Protein AF-A0A7J0F022-F1 (afdb_monomer_lite)

Organism: NCBI:txid165716

InterPro domains:
  IPR003154 S1/P1 nuclease [PF02265] (20-171)
  IPR003154 S1/P1 nuclease [PTHR33146] (6-171)
  IPR003154 S1/P1 nuclease [cd11010] (20-171)
  IPR008947 Phospholipase C/P1 nuclease domain superfamily [G3DSA:1.10.575.10] (20-172)
  IPR008947 Phospholipase C/P1 nuclease domain superfamily [SSF48537] (14-171)

pLDDT: mean 78.86, std 19.69, range [33.72, 98.0]

Foldseek 3Di:
DVVVVVVVVVVVPPPPQPDDDLVLLLVLQVVVLVVDDPVRLVVQQVLADVVCVSRLSNLLCVLVVCCVPPVNVLLVQQLFFDDDQADPDFDADPPPVDPPPDDDDPPDDPVPPPHTRQADPVRHHLSHNVSLLVVLVCVLVCCVVCVPPPDDDSNSVSSSSNSNSVSSVPRPPRYDSHDDPPDD

Structure (mmCIF, N/CA/C/O backbone):
data_AF-A0A7J0F022-F1
#
_entry.id   AF-A0A7J0F022-F1
#
loop_
_atom_site.group_PDB
_atom_site.id
_atom_site.type_symbol
_atom_site.label_atom_id
_atom_site.label_alt_id
_atom_site.label_comp_id
_atom_site.label_asym_id
_atom_site.label_entity_id
_atom_site.label_seq_id
_atom_site.pdbx_PDB_ins_code
_atom_site.Cartn_x
_atom_site.Cartn_y
_atom_site.Cartn_z
_atom_site.occupancy
_atom_site.B_iso_or_equiv
_atom_site.auth_seq_id
_atom_site.auth_comp_id
_atom_site.auth_asym_id
_atom_site.auth_atom_id
_atom_site.pdbx_PDB_model_num
ATOM 1 N N . MET A 1 1 ? 13.066 -42.073 -17.801 1.00 61.81 1 MET A N 1
ATOM 2 C CA . MET A 1 1 ? 13.530 -41.664 -16.456 1.00 61.81 1 MET A CA 1
ATOM 3 C C . MET A 1 1 ? 14.662 -40.643 -16.525 1.00 61.81 1 MET A C 1
ATOM 5 O O . MET A 1 1 ? 14.410 -39.503 -16.170 1.00 61.81 1 MET A O 1
ATOM 9 N N . ALA A 1 2 ? 15.842 -40.973 -17.073 1.00 70.12 2 ALA A N 1
ATOM 10 C CA . ALA A 1 2 ? 16.983 -40.041 -17.138 1.00 70.12 2 ALA A CA 1
ATOM 11 C C . ALA A 1 2 ? 16.667 -38.693 -17.823 1.00 70.12 2 ALA A C 1
ATOM 13 O O . ALA A 1 2 ? 16.953 -37.647 -17.265 1.00 70.12 2 ALA A O 1
ATOM 14 N N . ARG A 1 3 ? 15.973 -38.704 -18.971 1.00 70.88 3 ARG A N 1
ATOM 15 C CA . ARG A 1 3 ? 15.591 -37.472 -19.696 1.00 70.88 3 ARG A CA 1
ATOM 16 C C . ARG A 1 3 ? 14.634 -36.550 -18.927 1.00 70.88 3 ARG A C 1
ATOM 18 O O . ARG A 1 3 ? 14.689 -35.342 -19.105 1.00 70.88 3 ARG A O 1
ATOM 25 N N . ILE A 1 4 ? 13.779 -37.120 -18.077 1.00 76.69 4 ILE A N 1
ATOM 26 C CA . ILE A 1 4 ? 12.838 -36.359 -17.239 1.00 76.69 4 ILE A CA 1
ATOM 27 C C . ILE A 1 4 ? 13.587 -35.766 -16.041 1.00 76.69 4 ILE A C 1
ATOM 29 O O . ILE A 1 4 ? 13.400 -34.598 -15.724 1.00 76.69 4 ILE A O 1
ATOM 33 N N . ALA A 1 5 ? 14.495 -36.537 -15.433 1.00 78.75 5 ALA A N 1
ATOM 34 C CA . ALA A 1 5 ? 15.349 -36.056 -14.350 1.00 78.75 5 ALA A CA 1
ATOM 35 C C . ALA A 1 5 ? 16.253 -34.894 -14.801 1.00 78.75 5 ALA A C 1
ATOM 37 O O . ALA A 1 5 ? 16.374 -33.904 -14.088 1.00 78.75 5 ALA A O 1
ATOM 38 N N . THR A 1 6 ? 16.820 -34.967 -16.012 1.00 80.44 6 THR A N 1
ATOM 39 C CA . THR A 1 6 ? 17.597 -33.864 -16.597 1.00 80.44 6 THR A CA 1
ATOM 40 C C . THR A 1 6 ? 16.734 -32.625 -16.852 1.00 80.44 6 THR A C 1
ATOM 42 O O . THR A 1 6 ? 17.182 -31.519 -16.581 1.00 80.44 6 THR A O 1
ATOM 45 N N . ALA A 1 7 ? 15.490 -32.786 -17.316 1.00 80.06 7 ALA A N 1
ATOM 46 C CA . ALA A 1 7 ? 14.583 -31.658 -17.537 1.00 80.06 7 ALA A CA 1
ATOM 47 C C . ALA A 1 7 ? 14.176 -30.955 -16.226 1.00 80.06 7 ALA A C 1
ATOM 49 O O . ALA A 1 7 ? 14.159 -29.730 -16.178 1.00 80.06 7 ALA A O 1
ATOM 50 N N . ILE A 1 8 ? 13.909 -31.712 -15.154 1.00 80.94 8 ILE A N 1
ATOM 51 C CA . ILE A 1 8 ? 13.598 -31.153 -13.825 1.00 80.94 8 ILE A CA 1
ATOM 52 C C . ILE A 1 8 ? 14.818 -30.425 -13.241 1.00 80.94 8 ILE A C 1
ATOM 54 O O . ILE A 1 8 ? 14.674 -29.329 -12.705 1.00 80.94 8 ILE A O 1
ATOM 58 N N . LEU A 1 9 ? 16.019 -30.995 -13.391 1.00 81.06 9 LEU A N 1
ATOM 59 C CA . LEU A 1 9 ? 17.266 -30.375 -12.935 1.00 81.06 9 LEU A CA 1
ATOM 60 C C . LEU A 1 9 ? 17.560 -29.055 -13.669 1.00 81.06 9 LEU A C 1
ATOM 62 O O . LEU A 1 9 ? 18.003 -28.097 -13.048 1.00 81.06 9 LEU A O 1
ATOM 66 N N . LEU A 1 10 ? 17.275 -28.987 -14.973 1.00 77.62 10 LEU A N 1
ATOM 67 C CA . LEU A 1 10 ? 17.436 -27.764 -15.767 1.00 77.62 10 LEU A CA 1
ATOM 68 C C . LEU A 1 10 ? 16.405 -26.680 -15.409 1.00 77.62 10 LEU A C 1
ATOM 70 O O . LEU A 1 10 ? 16.714 -25.499 -15.517 1.00 77.62 10 LEU A O 1
ATOM 74 N N . LEU A 1 11 ? 15.206 -27.054 -14.945 1.00 71.56 11 LEU A N 1
ATOM 75 C CA . LEU A 1 11 ? 14.159 -26.099 -14.561 1.00 71.56 11 LEU A CA 1
ATOM 76 C C . LEU A 1 11 ? 14.486 -25.344 -13.257 1.00 71.56 11 LEU A C 1
ATOM 78 O O . LEU A 1 11 ? 14.022 -24.227 -13.066 1.00 71.56 11 LEU A O 1
ATOM 82 N N . GLN A 1 12 ? 15.313 -25.930 -12.385 1.00 68.50 12 GLN A N 1
ATOM 83 C CA . GLN A 1 12 ? 15.791 -25.313 -11.136 1.00 68.50 12 GLN A CA 1
ATOM 84 C C . GLN A 1 12 ? 16.898 -24.264 -11.365 1.00 68.50 12 GLN A C 1
ATOM 86 O O . GLN A 1 12 ? 17.262 -23.555 -10.435 1.00 68.50 12 GLN A O 1
ATOM 91 N N . LEU A 1 13 ? 17.450 -24.179 -12.583 1.00 68.75 13 LEU A N 1
ATOM 92 C CA . LEU A 1 13 ? 18.512 -23.233 -12.951 1.00 68.75 13 LEU A CA 1
ATOM 93 C C . LEU A 1 13 ? 17.977 -21.935 -13.564 1.00 68.75 13 LEU A C 1
ATOM 95 O O . LEU A 1 13 ? 18.775 -21.093 -13.963 1.00 68.75 13 LEU A O 1
ATOM 99 N N . ILE A 1 14 ? 16.655 -21.770 -13.670 1.00 64.44 14 ILE A N 1
ATOM 100 C CA . ILE A 1 14 ? 16.058 -20.491 -14.053 1.00 64.44 14 ILE A CA 1
ATOM 101 C C . ILE A 1 14 ? 16.009 -19.640 -12.779 1.00 64.44 14 ILE A C 1
ATOM 103 O O . ILE A 1 14 ? 15.268 -20.011 -11.865 1.00 64.44 14 ILE A O 1
ATOM 107 N N . PRO A 1 15 ? 16.750 -18.520 -12.687 1.00 59.06 15 PRO A N 1
ATOM 108 C CA . PRO A 1 15 ? 16.513 -17.534 -11.646 1.00 59.06 15 PRO A CA 1
ATOM 109 C C . PRO A 1 15 ? 15.102 -16.992 -11.877 1.00 59.06 15 PRO A C 1
ATOM 111 O O . PRO A 1 15 ? 14.855 -16.198 -12.783 1.00 59.06 15 PRO A O 1
ATOM 114 N N . GLY A 1 16 ? 14.131 -17.519 -11.140 1.00 51.94 16 GLY A N 1
ATOM 115 C CA . GLY A 1 16 ? 12.804 -16.939 -11.103 1.00 51.94 16 GLY A CA 1
ATOM 116 C C . GLY A 1 16 ? 12.892 -15.702 -10.232 1.00 51.94 16 GLY A C 1
ATOM 117 O O . GLY A 1 16 ? 13.124 -15.841 -9.037 1.00 51.94 16 GLY A O 1
ATOM 118 N N . ALA A 1 17 ? 12.711 -14.517 -10.813 1.00 57.25 17 ALA A N 1
ATOM 119 C CA . ALA A 1 17 ? 12.405 -13.333 -10.022 1.00 57.25 17 ALA A CA 1
ATOM 120 C C . ALA A 1 17 ? 11.102 -13.629 -9.266 1.00 57.25 17 ALA A C 1
ATOM 122 O O . ALA A 1 17 ? 10.030 -13.723 -9.874 1.00 57.25 17 ALA A O 1
ATOM 123 N N . LEU A 1 18 ? 11.196 -13.865 -7.957 1.00 58.09 18 LEU A N 1
ATOM 124 C CA . LEU A 1 18 ? 10.042 -14.123 -7.106 1.00 58.09 18 LEU A CA 1
ATOM 125 C C . LEU A 1 18 ? 9.399 -12.777 -6.781 1.00 58.09 18 LEU A C 1
ATOM 127 O O . LEU A 1 18 ? 9.517 -12.252 -5.679 1.00 58.09 18 LEU A O 1
ATOM 131 N N . SER A 1 19 ? 8.713 -12.196 -7.764 1.00 64.50 19 SER A N 1
ATOM 132 C CA . SER A 1 19 ? 7.790 -11.108 -7.469 1.00 64.50 19 SER A CA 1
ATOM 133 C C . SER A 1 19 ? 6.675 -11.637 -6.573 1.00 64.50 19 SER A C 1
ATOM 135 O O . SER A 1 19 ? 6.118 -12.706 -6.854 1.00 64.50 19 SER A O 1
ATOM 137 N N . TRP A 1 20 ? 6.316 -10.893 -5.534 1.00 75.88 20 TRP A N 1
ATOM 138 C CA . TRP A 1 20 ? 5.168 -11.206 -4.709 1.00 75.88 20 TRP A CA 1
ATOM 139 C C . TRP A 1 20 ? 3.919 -11.223 -5.587 1.00 75.88 20 TRP A C 1
ATOM 141 O O . TRP A 1 20 ? 3.493 -10.227 -6.161 1.00 75.88 20 TRP A O 1
ATOM 151 N N . GLY A 1 21 ? 3.340 -12.410 -5.731 1.00 84.75 21 GLY A N 1
ATOM 152 C CA . GLY A 1 21 ? 1.959 -12.546 -6.163 1.00 84.75 21 GLY A CA 1
ATOM 153 C C . GLY A 1 21 ? 1.014 -12.371 -4.975 1.00 84.75 21 GLY A C 1
ATOM 154 O O . GLY A 1 21 ? 1.416 -12.009 -3.868 1.00 84.75 21 GLY A O 1
ATOM 155 N N . LYS A 1 22 ? -0.248 -12.749 -5.175 1.00 91.62 22 LYS A N 1
ATOM 156 C CA . LYS A 1 22 ? -1.266 -12.767 -4.114 1.00 91.62 22 LYS A CA 1
ATOM 157 C C . LYS A 1 22 ? -0.798 -13.483 -2.837 1.00 91.62 22 LYS A C 1
ATOM 159 O O . LYS A 1 22 ? -0.987 -12.958 -1.746 1.00 91.62 22 LYS A O 1
ATOM 164 N N . GLU A 1 23 ? -0.128 -14.625 -2.984 1.00 92.31 23 GLU A N 1
ATOM 165 C CA . GLU A 1 23 ? 0.397 -15.413 -1.856 1.00 92.31 23 GLU A CA 1
ATOM 166 C C . GLU A 1 23 ? 1.509 -14.691 -1.082 1.00 92.31 23 GLU A C 1
ATOM 168 O O . GLU A 1 23 ? 1.610 -14.826 0.134 1.00 92.31 23 GLU A O 1
ATOM 173 N N . GLY A 1 24 ? 2.326 -13.894 -1.775 1.00 92.12 24 GLY A N 1
ATOM 174 C CA . GLY A 1 24 ? 3.389 -13.097 -1.166 1.00 92.12 24 GLY A CA 1
ATOM 175 C C . GLY A 1 24 ? 2.842 -12.014 -0.250 1.00 92.12 24 GLY A C 1
ATOM 176 O O . GLY A 1 24 ? 3.183 -11.951 0.931 1.00 92.12 24 GLY A O 1
ATOM 177 N N . HIS A 1 25 ? 1.914 -11.218 -0.783 1.00 95.06 25 HIS A N 1
ATOM 178 C CA . HIS A 1 25 ? 1.216 -10.198 -0.002 1.00 95.06 25 HIS A CA 1
ATOM 179 C C . HIS A 1 25 ? 0.408 -10.801 1.144 1.00 95.06 25 HIS A C 1
ATOM 181 O O . HIS A 1 25 ? 0.415 -10.249 2.244 1.00 95.06 25 HIS A O 1
ATOM 187 N N . TYR A 1 26 ? -0.241 -11.948 0.918 1.00 96.19 26 TYR A N 1
ATOM 188 C CA . TYR A 1 26 ? -0.920 -12.682 1.981 1.00 96.19 26 TYR A CA 1
ATOM 189 C C . TYR A 1 26 ? 0.062 -13.043 3.101 1.00 96.19 26 TYR A C 1
ATOM 191 O O . TYR A 1 26 ? -0.174 -12.699 4.256 1.00 96.19 26 TYR A O 1
ATOM 199 N N . ALA A 1 27 ? 1.191 -13.680 2.773 1.00 95.44 27 ALA A N 1
ATOM 200 C CA . ALA A 1 27 ? 2.175 -14.117 3.758 1.00 95.44 27 ALA A CA 1
ATOM 201 C C . ALA A 1 27 ? 2.759 -12.950 4.570 1.00 95.44 27 ALA A C 1
ATOM 203 O O . ALA A 1 27 ? 2.791 -13.025 5.799 1.00 95.44 27 ALA A O 1
ATOM 204 N N . ILE A 1 28 ? 3.169 -11.858 3.912 1.00 94.31 28 ILE A N 1
ATOM 205 C CA . ILE A 1 28 ? 3.726 -10.675 4.590 1.00 94.31 28 ILE A CA 1
ATOM 206 C C . ILE A 1 28 ? 2.702 -10.066 5.546 1.00 94.31 28 ILE A C 1
ATOM 208 O O . ILE A 1 28 ? 3.017 -9.810 6.710 1.00 94.31 28 ILE A O 1
ATOM 212 N N . CYS A 1 29 ? 1.464 -9.876 5.092 1.00 96.31 29 CYS A N 1
ATOM 213 C CA . CYS A 1 29 ? 0.420 -9.335 5.949 1.00 96.31 29 CYS A CA 1
ATOM 214 C C . CYS A 1 29 ? 0.055 -10.276 7.093 1.00 96.31 29 CYS A C 1
ATOM 216 O O . CYS A 1 29 ? -0.152 -9.808 8.208 1.00 96.31 29 CYS A O 1
ATOM 218 N N . LYS A 1 30 ? 0.044 -11.593 6.860 1.00 97.19 30 LYS A N 1
ATOM 219 C CA . LYS A 1 30 ? -0.228 -12.579 7.911 1.00 97.19 30 LYS A CA 1
ATOM 220 C C . LYS A 1 30 ? 0.833 -12.558 9.002 1.00 97.19 30 LYS A C 1
ATOM 222 O O . LYS A 1 30 ? 0.508 -12.672 10.181 1.00 97.19 30 LYS A O 1
ATOM 227 N N . ILE A 1 31 ? 2.097 -12.380 8.617 1.00 96.75 31 ILE A N 1
ATOM 228 C CA . ILE A 1 31 ? 3.185 -12.166 9.571 1.00 96.75 31 ILE A CA 1
ATOM 229 C C . ILE A 1 31 ? 2.933 -10.863 10.334 1.00 96.75 31 ILE A C 1
ATOM 231 O O . ILE A 1 31 ? 2.930 -10.888 11.561 1.00 96.75 31 ILE A O 1
ATOM 235 N N . ALA A 1 32 ? 2.663 -9.753 9.637 1.00 96.62 32 ALA A N 1
ATOM 236 C CA . ALA A 1 32 ? 2.442 -8.447 10.258 1.00 96.62 32 ALA A CA 1
ATOM 237 C C . ALA A 1 32 ? 1.305 -8.458 11.294 1.00 96.62 32 ALA A C 1
ATOM 239 O O . ALA A 1 32 ? 1.483 -7.922 12.386 1.00 96.62 32 ALA A O 1
ATOM 240 N N . GLU A 1 33 ? 0.179 -9.118 11.002 1.00 95.44 33 GLU A N 1
ATOM 241 C CA . GLU A 1 33 ? -0.940 -9.281 11.940 1.00 95.44 33 GLU A CA 1
ATOM 242 C C . GLU A 1 33 ? -0.519 -9.890 13.280 1.00 95.44 33 GLU A C 1
ATOM 244 O O . GLU A 1 33 ? -0.997 -9.457 14.327 1.00 95.44 33 GLU A O 1
ATOM 249 N N . GLY A 1 34 ? 0.396 -10.865 13.257 1.00 96.56 34 GLY A N 1
ATOM 250 C CA . GLY A 1 34 ? 0.911 -11.521 14.459 1.00 96.56 34 GLY A CA 1
ATOM 251 C C . GLY A 1 34 ? 1.771 -10.618 15.350 1.00 96.56 34 GLY A C 1
ATOM 252 O O . GLY A 1 34 ? 2.016 -10.967 16.503 1.00 96.56 34 GLY A O 1
ATOM 253 N N . TYR A 1 35 ? 2.211 -9.466 14.837 1.00 97.69 35 TYR A N 1
ATOM 254 C CA . TYR A 1 35 ? 3.027 -8.484 15.557 1.00 97.69 35 TYR A CA 1
ATOM 255 C C . TYR A 1 35 ? 2.275 -7.189 15.897 1.00 97.69 35 TYR A C 1
ATOM 257 O O . TYR A 1 35 ? 2.863 -6.286 16.495 1.00 97.69 35 TYR A O 1
ATOM 265 N N . LEU A 1 36 ? 0.991 -7.071 15.542 1.00 97.12 36 LEU A N 1
ATOM 266 C CA . LEU A 1 36 ? 0.184 -5.911 15.920 1.00 97.12 36 LEU A CA 1
ATOM 267 C C . LEU A 1 36 ? -0.072 -5.897 17.434 1.00 97.12 36 LEU A C 1
ATOM 269 O O . LEU A 1 36 ? -0.342 -6.931 18.044 1.00 97.12 36 LEU A O 1
ATOM 273 N N . SER A 1 37 ? -0.037 -4.706 18.040 1.00 98.00 37 SER A N 1
ATOM 274 C CA . SER A 1 37 ? -0.558 -4.514 19.397 1.00 98.00 37 SER A CA 1
ATOM 275 C C . SER A 1 37 ? -2.073 -4.737 19.433 1.00 98.00 37 SER A C 1
ATOM 277 O O . SER A 1 37 ? -2.738 -4.704 18.396 1.00 98.00 37 SER A O 1
ATOM 279 N N . GLU A 1 38 ? -2.640 -4.921 20.627 1.00 97.31 38 GLU A N 1
ATOM 280 C CA . GLU A 1 38 ? -4.092 -5.083 20.793 1.00 97.31 38 GLU A CA 1
ATOM 281 C C . GLU A 1 38 ? -4.868 -3.892 20.205 1.00 97.31 38 GLU A C 1
ATOM 283 O O . GLU A 1 38 ? -5.779 -4.095 19.401 1.00 97.31 38 GLU A O 1
ATOM 288 N N . ASP A 1 39 ? -4.437 -2.663 20.508 1.00 95.81 39 ASP A N 1
ATOM 289 C CA . ASP A 1 39 ? -5.036 -1.434 19.970 1.00 95.81 39 ASP A CA 1
ATOM 290 C C . ASP A 1 39 ? -4.937 -1.364 18.437 1.00 95.81 39 ASP A C 1
ATOM 292 O O . ASP A 1 39 ? -5.908 -1.024 17.759 1.00 95.81 39 ASP A O 1
ATOM 296 N N . ALA A 1 40 ? -3.780 -1.725 17.867 1.00 95.81 40 ALA A N 1
ATOM 297 C CA . ALA A 1 40 ? -3.588 -1.723 16.419 1.00 95.81 40 ALA A CA 1
ATOM 298 C C . ALA A 1 40 ? -4.434 -2.806 15.733 1.00 95.81 40 ALA A C 1
ATOM 300 O O . ALA A 1 40 ? -5.028 -2.549 14.690 1.00 95.81 40 ALA A O 1
ATOM 301 N N . SER A 1 41 ? -4.536 -3.999 16.326 1.00 97.12 41 SER A N 1
ATOM 302 C CA . SER A 1 41 ? -5.386 -5.081 15.820 1.00 97.12 41 SER A CA 1
ATOM 303 C C . SER A 1 41 ? -6.864 -4.689 15.841 1.00 97.12 41 SER A C 1
ATOM 305 O O . SER A 1 41 ? -7.579 -4.956 14.875 1.00 97.12 41 SER A O 1
ATOM 307 N N . ALA A 1 42 ? -7.322 -4.024 16.906 1.00 96.69 42 ALA A N 1
ATOM 308 C CA . ALA A 1 42 ? -8.689 -3.522 17.005 1.00 96.69 42 ALA A CA 1
ATOM 309 C C . ALA A 1 42 ? -8.986 -2.477 15.918 1.00 96.69 42 ALA A C 1
ATOM 311 O O . ALA A 1 42 ? -9.968 -2.624 15.192 1.00 96.69 42 ALA A O 1
ATOM 312 N N . ALA A 1 43 ? -8.101 -1.491 15.742 1.00 95.38 43 ALA A N 1
ATOM 313 C CA . ALA A 1 43 ? -8.247 -0.466 14.709 1.00 95.38 43 ALA A CA 1
ATOM 314 C C . ALA A 1 43 ? -8.213 -1.053 13.286 1.00 95.38 43 ALA A C 1
ATOM 316 O O . ALA A 1 43 ? -9.002 -0.656 12.431 1.00 95.38 43 ALA A O 1
ATOM 317 N N . VAL A 1 44 ? -7.335 -2.029 13.024 1.00 97.19 44 VAL A N 1
ATOM 318 C CA . VAL A 1 44 ? -7.302 -2.747 11.740 1.00 97.19 44 VAL A CA 1
ATOM 319 C C . VAL A 1 44 ? -8.640 -3.434 11.488 1.00 97.19 44 VAL A C 1
ATOM 321 O O . VAL A 1 44 ? -9.240 -3.209 10.443 1.00 97.19 44 VAL A O 1
ATOM 324 N N . LYS A 1 45 ? -9.149 -4.212 12.449 1.00 97.25 45 LYS A N 1
ATOM 325 C CA . LYS A 1 45 ? -10.425 -4.931 12.306 1.00 97.25 45 LYS A CA 1
ATOM 326 C C . LYS A 1 45 ? -11.619 -4.002 12.105 1.00 97.25 45 LYS A C 1
ATOM 328 O O . LYS A 1 45 ? -12.525 -4.369 11.371 1.00 97.25 45 LYS A O 1
ATOM 333 N N . GLU A 1 46 ? -11.612 -2.820 12.716 1.00 96.19 46 GLU A N 1
ATOM 334 C CA . GLU A 1 46 ? -12.648 -1.801 12.508 1.00 96.19 46 GLU A CA 1
ATOM 335 C C . GLU A 1 46 ? -12.633 -1.230 11.082 1.00 96.19 46 GLU A C 1
ATOM 337 O O . GLU A 1 46 ? -13.683 -0.927 10.520 1.00 96.19 46 GLU A O 1
ATOM 342 N N . LEU A 1 47 ? -11.448 -1.090 10.483 1.00 96.50 47 LEU A N 1
ATOM 343 C CA . LEU A 1 47 ? -11.286 -0.555 9.131 1.00 96.50 47 LEU A CA 1
ATOM 344 C C . LEU A 1 47 ? -11.459 -1.608 8.032 1.00 96.50 47 LEU A C 1
ATOM 346 O O . LEU A 1 47 ? -11.660 -1.236 6.872 1.00 96.50 47 LEU A O 1
ATOM 350 N N . LEU A 1 48 ? -11.340 -2.894 8.360 1.00 97.94 48 LEU A N 1
ATOM 351 C CA . LEU A 1 48 ? -11.477 -3.974 7.391 1.00 97.94 48 LEU A CA 1
ATOM 352 C C . LEU A 1 48 ? -12.927 -4.102 6.899 1.00 97.94 48 LEU A C 1
ATOM 354 O O . LEU A 1 48 ? -13.868 -3.948 7.674 1.00 97.94 48 LEU A O 1
ATOM 358 N N . PRO A 1 49 ? -13.131 -4.412 5.608 1.00 96.56 49 PRO A N 1
ATOM 359 C CA . PRO A 1 49 ? -14.467 -4.677 5.098 1.00 96.56 49 PRO A CA 1
ATOM 360 C C . PRO A 1 49 ? -15.007 -6.008 5.641 1.00 96.56 49 PRO A C 1
ATOM 362 O O . PRO A 1 49 ? -14.242 -6.950 5.838 1.00 96.56 49 PRO A O 1
ATOM 365 N N . ASP A 1 50 ? -16.330 -6.126 5.788 1.00 96.94 50 ASP A N 1
ATOM 366 C CA . ASP A 1 50 ? -16.987 -7.306 6.384 1.00 96.94 50 ASP A CA 1
ATOM 367 C C . ASP A 1 50 ? -16.560 -8.642 5.751 1.00 96.94 50 ASP A C 1
ATOM 369 O O . ASP A 1 50 ? -16.375 -9.639 6.446 1.00 96.94 50 ASP A O 1
ATOM 373 N N . TYR A 1 51 ? -16.359 -8.666 4.428 1.00 95.88 51 TYR A N 1
ATOM 374 C CA . TYR A 1 51 ? -15.966 -9.875 3.695 1.00 95.88 51 TYR A CA 1
ATOM 375 C C . TYR A 1 51 ? -14.530 -10.339 3.982 1.00 95.88 51 TYR A C 1
ATOM 377 O O . TYR A 1 51 ? -14.172 -11.444 3.587 1.00 95.88 51 TYR A O 1
ATOM 385 N N . ALA A 1 52 ? -13.699 -9.504 4.612 1.00 97.12 52 ALA A N 1
ATOM 386 C CA . ALA A 1 52 ? -12.366 -9.894 5.057 1.00 97.12 52 ALA A CA 1
ATOM 387 C C . ALA A 1 52 ? -12.413 -10.726 6.347 1.00 97.12 52 ALA A C 1
ATOM 389 O O . ALA A 1 52 ? -11.393 -11.276 6.743 1.00 97.12 52 ALA A O 1
ATOM 390 N N . GLU A 1 53 ? -13.564 -10.787 7.034 1.00 97.06 53 GLU A N 1
ATOM 391 C CA . GLU A 1 53 ? -13.764 -11.564 8.267 1.00 97.06 53 GLU A CA 1
ATOM 392 C C . GLU A 1 53 ? -12.707 -11.265 9.356 1.00 97.06 53 GLU A C 1
ATOM 394 O O . GLU A 1 53 ? -12.347 -12.115 10.169 1.00 97.06 53 GLU A O 1
ATOM 399 N N . GLY A 1 54 ? -12.199 -10.026 9.375 1.00 96.50 54 GLY A N 1
ATOM 400 C CA . GLY A 1 54 ? -11.154 -9.576 10.297 1.00 96.50 54 GLY A CA 1
ATOM 401 C C . GLY A 1 54 ? -9.732 -10.052 9.966 1.00 96.50 54 GLY A C 1
ATOM 402 O O . GLY A 1 54 ? -8.849 -9.850 10.798 1.00 96.50 54 GLY A O 1
ATOM 403 N N . ASP A 1 55 ? -9.510 -10.663 8.796 1.00 97.62 55 ASP A N 1
ATOM 404 C CA . ASP A 1 55 ? -8.208 -11.109 8.279 1.00 97.62 55 ASP A CA 1
ATOM 405 C C . ASP A 1 55 ? -7.650 -10.092 7.268 1.00 97.62 55 ASP A C 1
ATOM 407 O O . ASP A 1 55 ? -8.051 -10.065 6.101 1.00 97.62 55 ASP A O 1
ATOM 411 N N . LEU A 1 56 ? -6.697 -9.258 7.691 1.00 97.81 56 LEU A N 1
ATOM 412 C CA . LEU A 1 56 ? -5.998 -8.289 6.841 1.00 97.81 56 LEU A CA 1
ATOM 413 C C . LEU A 1 56 ? -5.289 -8.987 5.677 1.00 97.81 56 LEU A C 1
ATOM 415 O O . LEU A 1 56 ? -5.304 -8.481 4.554 1.00 97.81 56 LEU A O 1
ATOM 419 N N . ALA A 1 57 ? -4.704 -10.164 5.917 1.00 97.38 57 ALA A N 1
ATOM 420 C CA . ALA A 1 57 ? -3.975 -10.894 4.886 1.00 97.38 57 ALA A CA 1
ATOM 421 C C . ALA A 1 57 ? -4.868 -11.253 3.690 1.00 97.38 57 ALA A C 1
ATOM 423 O O . ALA A 1 57 ? -4.413 -11.188 2.545 1.00 97.38 57 ALA A O 1
ATOM 424 N N . SER A 1 58 ? -6.153 -11.541 3.932 1.00 97.38 58 SER A N 1
ATOM 425 C CA . SER A 1 58 ? -7.132 -11.890 2.892 1.00 97.38 58 SER A CA 1
ATOM 426 C C . SER A 1 58 ? -7.352 -10.783 1.848 1.00 97.38 58 SER A C 1
ATOM 428 O O . SER A 1 58 ? -7.719 -11.072 0.706 1.00 97.38 58 SER A O 1
ATOM 430 N N . VAL A 1 59 ? -7.087 -9.526 2.217 1.00 97.50 59 VAL A N 1
ATOM 431 C CA . VAL A 1 59 ? -7.300 -8.334 1.382 1.00 97.50 59 VAL A CA 1
ATOM 432 C C . VAL A 1 59 ? -6.008 -7.619 0.997 1.00 97.50 59 VAL A C 1
ATOM 434 O O . VAL A 1 59 ? -6.050 -6.623 0.278 1.00 97.50 59 VAL A O 1
ATOM 437 N N . CYS A 1 60 ? -4.845 -8.142 1.382 1.00 96.38 60 CYS A N 1
ATOM 438 C CA . CYS A 1 60 ? -3.570 -7.502 1.067 1.00 96.38 60 CYS A CA 1
ATOM 439 C C . CYS A 1 60 ? -3.193 -7.513 -0.416 1.00 96.38 60 CYS A C 1
ATOM 441 O O . CYS A 1 60 ? -2.304 -6.765 -0.801 1.00 96.38 60 CYS A O 1
ATOM 443 N N . SER A 1 61 ? -3.868 -8.283 -1.274 1.00 96.31 61 SER A N 1
ATOM 444 C CA . SER A 1 61 ? -3.709 -8.194 -2.736 1.00 96.31 61 SER A CA 1
ATOM 445 C C . SER A 1 61 ? -4.614 -7.152 -3.403 1.00 96.31 61 SER A C 1
ATOM 447 O O . SER A 1 61 ? -4.530 -6.958 -4.614 1.00 96.31 61 SER A O 1
ATOM 449 N N . TRP A 1 62 ? -5.489 -6.478 -2.650 1.00 97.25 62 TRP A N 1
ATOM 450 C CA . TRP A 1 62 ? -6.536 -5.618 -3.208 1.00 97.25 62 TRP A CA 1
ATOM 451 C C . TRP A 1 62 ? -5.997 -4.467 -4.073 1.00 97.25 62 TRP A C 1
ATOM 453 O O . TRP A 1 62 ? -6.553 -4.194 -5.138 1.00 97.25 62 TRP A O 1
ATOM 463 N N . ALA A 1 63 ? -4.895 -3.820 -3.675 1.00 97.12 63 ALA A N 1
ATOM 464 C CA . ALA A 1 63 ? -4.300 -2.716 -4.442 1.00 97.12 63 ALA A CA 1
ATOM 465 C C . ALA A 1 63 ? -3.868 -3.159 -5.857 1.00 97.12 63 ALA A C 1
ATOM 467 O O . ALA A 1 63 ? -4.039 -2.440 -6.846 1.00 97.12 63 ALA A O 1
ATOM 468 N N . ASP A 1 64 ? -3.393 -4.396 -5.960 1.00 95.56 64 ASP A N 1
ATOM 469 C CA . ASP A 1 64 ? -2.943 -5.031 -7.193 1.00 95.56 64 ASP A CA 1
ATOM 470 C C . ASP A 1 64 ? -4.112 -5.390 -8.135 1.00 95.56 64 ASP A C 1
ATOM 472 O O . ASP A 1 64 ? -3.999 -5.372 -9.368 1.00 95.56 64 ASP A O 1
ATOM 476 N N . GLU A 1 65 ? -5.273 -5.684 -7.547 1.00 94.56 65 GLU A N 1
ATOM 477 C CA . GLU A 1 65 ? -6.525 -5.930 -8.259 1.00 94.56 65 GLU A CA 1
ATOM 478 C C . GLU A 1 65 ? -7.109 -4.615 -8.787 1.00 94.56 65 GLU A C 1
ATOM 480 O O . GLU A 1 65 ? -7.429 -4.498 -9.978 1.00 94.56 65 GLU A O 1
ATOM 485 N N . ILE A 1 66 ? -7.203 -3.589 -7.934 1.00 95.44 66 ILE A N 1
ATOM 486 C CA . ILE A 1 66 ? -7.858 -2.338 -8.313 1.00 95.44 66 ILE A CA 1
ATOM 487 C C . ILE A 1 66 ? -7.048 -1.516 -9.303 1.00 95.44 66 ILE A C 1
ATOM 489 O O . ILE A 1 66 ? -7.669 -0.935 -10.190 1.00 95.44 66 ILE A O 1
ATOM 493 N N . ARG A 1 67 ? -5.706 -1.522 -9.271 1.00 93.94 67 ARG A N 1
ATOM 494 C CA . ARG A 1 67 ? -4.882 -0.748 -10.227 1.00 93.94 67 ARG A CA 1
ATOM 495 C C . ARG A 1 67 ? -5.146 -1.098 -11.698 1.00 93.94 67 ARG A C 1
ATOM 497 O O . ARG A 1 67 ? -4.874 -0.298 -12.593 1.00 93.94 67 ARG A O 1
ATOM 504 N N . ARG A 1 68 ? -5.705 -2.286 -11.969 1.00 91.81 68 ARG A N 1
ATOM 505 C CA . ARG A 1 68 ? -6.110 -2.739 -13.316 1.00 91.81 68 ARG A CA 1
ATOM 506 C C . ARG A 1 68 ? -7.389 -2.054 -13.806 1.00 91.81 68 ARG A C 1
ATOM 508 O O . ARG A 1 68 ? -7.624 -1.964 -15.014 1.00 91.81 68 ARG A O 1
ATOM 515 N N . SER A 1 69 ? -8.205 -1.545 -12.887 1.00 95.00 69 SER A N 1
ATOM 516 C CA . SER A 1 69 ? -9.432 -0.811 -13.187 1.00 95.00 69 SER A CA 1
ATOM 517 C C . SER A 1 69 ? -9.119 0.583 -13.721 1.00 95.00 69 SER A C 1
ATOM 519 O O . SER A 1 69 ? -8.265 1.289 -13.193 1.00 95.00 69 SER A O 1
ATOM 521 N N . TYR A 1 70 ? -9.867 1.032 -14.733 1.00 94.69 70 TYR A N 1
ATOM 522 C CA . TYR A 1 70 ? -9.648 2.332 -15.384 1.00 94.69 70 TYR A CA 1
ATOM 523 C C . TYR A 1 70 ? -9.568 3.508 -14.392 1.00 94.69 70 TYR A C 1
ATOM 525 O O . TYR A 1 70 ? -8.659 4.329 -14.484 1.00 94.69 70 TYR A O 1
ATOM 533 N N . ARG A 1 71 ? -10.470 3.542 -13.400 1.00 94.94 71 ARG A N 1
ATOM 534 C CA . ARG A 1 71 ? -10.530 4.581 -12.354 1.00 94.94 71 ARG A CA 1
ATOM 535 C C . ARG A 1 71 ? -9.271 4.645 -11.475 1.00 94.94 71 ARG A C 1
ATOM 537 O O . ARG A 1 71 ? -8.994 5.692 -10.902 1.00 94.94 71 ARG A O 1
ATOM 544 N N . TRP A 1 72 ? -8.528 3.551 -11.371 1.00 95.00 72 TRP A N 1
ATOM 545 C CA . TRP A 1 72 ? -7.430 3.370 -10.420 1.00 95.00 72 TRP A CA 1
ATOM 546 C C . TRP A 1 72 ? -6.070 3.207 -11.098 1.00 95.00 72 TRP A C 1
ATOM 548 O O . TRP A 1 72 ? -5.074 3.016 -10.420 1.00 95.00 72 TRP A O 1
ATOM 558 N N . ARG A 1 73 ? -5.980 3.354 -12.426 1.00 93.00 73 ARG A N 1
ATOM 559 C CA . ARG A 1 73 ? -4.698 3.257 -13.152 1.00 93.00 73 ARG A CA 1
ATOM 560 C C . ARG A 1 73 ? -3.620 4.210 -12.635 1.00 93.00 73 ARG A C 1
ATOM 562 O O . ARG A 1 73 ? -2.436 3.934 -12.797 1.00 93.00 73 ARG A O 1
ATOM 569 N N . TRP A 1 74 ? -4.029 5.319 -12.022 1.00 93.94 74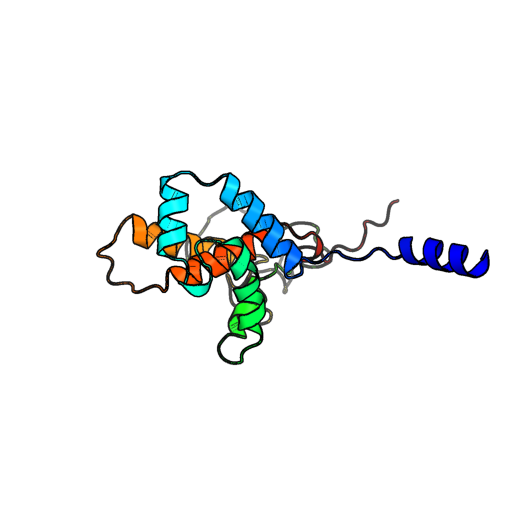 TRP A N 1
ATOM 570 C CA . TRP A 1 74 ? -3.127 6.282 -11.398 1.00 93.94 74 TRP A CA 1
ATOM 571 C C . TRP A 1 74 ? -2.339 5.696 -10.217 1.00 93.94 74 TRP A C 1
ATOM 573 O O . TRP A 1 74 ? -1.285 6.235 -9.902 1.00 93.94 74 TRP A O 1
ATOM 583 N N . SER A 1 75 ? -2.807 4.612 -9.584 1.00 95.75 75 SER A N 1
ATOM 584 C CA . SER A 1 75 ? -2.109 3.980 -8.461 1.00 95.75 75 SER A CA 1
ATOM 585 C C . SER A 1 75 ? -0.979 3.052 -8.905 1.00 95.75 75 SER A C 1
ATOM 587 O O . SER A 1 75 ? -0.194 2.630 -8.070 1.00 95.75 75 SER A O 1
ATOM 589 N N . GLY A 1 76 ? -0.865 2.739 -10.203 1.00 94.06 76 GLY A N 1
ATOM 590 C CA . GLY A 1 76 ? 0.156 1.826 -10.729 1.00 94.06 76 GLY A CA 1
ATOM 591 C C . GLY A 1 76 ? 1.588 2.170 -10.294 1.00 94.06 76 GLY A C 1
ATOM 592 O O . GLY A 1 76 ? 2.254 1.286 -9.763 1.00 94.06 76 GLY A O 1
ATOM 593 N N . PRO A 1 77 ? 2.041 3.431 -10.437 1.00 93.06 77 PRO A N 1
ATOM 594 C CA . PRO A 1 77 ? 3.369 3.856 -9.990 1.00 93.06 77 PRO A CA 1
ATOM 595 C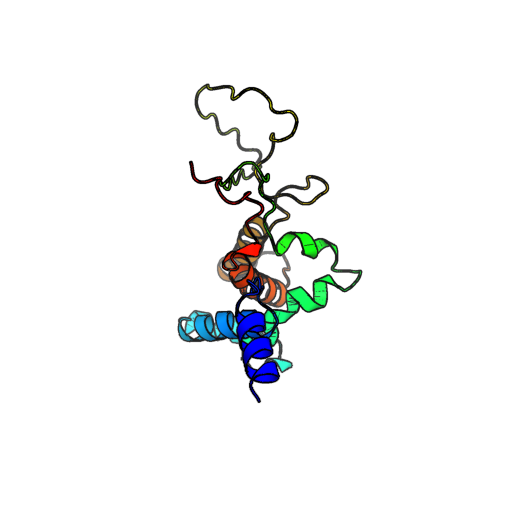 C . PRO A 1 77 ? 3.619 3.718 -8.483 1.00 93.06 77 PRO A C 1
ATOM 597 O O . PRO A 1 77 ? 4.761 3.736 -8.052 1.00 93.06 77 PRO A O 1
ATOM 600 N N . LEU A 1 78 ? 2.578 3.565 -7.657 1.00 94.81 78 LEU A N 1
ATOM 601 C CA . LEU A 1 78 ? 2.732 3.465 -6.203 1.00 94.81 78 LEU A CA 1
ATOM 602 C C . LEU A 1 78 ? 3.288 2.110 -5.736 1.00 94.81 78 LEU A C 1
ATOM 604 O O . LEU A 1 78 ? 3.578 1.967 -4.556 1.00 94.81 78 LEU A O 1
ATOM 608 N N . HIS A 1 79 ? 3.421 1.127 -6.628 1.00 93.56 79 HIS A N 1
ATOM 609 C CA . HIS A 1 79 ? 3.868 -0.234 -6.299 1.00 93.56 79 HIS A CA 1
ATOM 610 C C . HIS A 1 79 ? 5.384 -0.438 -6.430 1.00 93.56 79 HIS A C 1
ATOM 612 O O . HIS A 1 79 ? 5.893 -1.520 -6.162 1.00 93.56 79 HIS A O 1
ATOM 618 N N . TYR A 1 80 ? 6.125 0.565 -6.901 1.00 89.19 80 TYR A N 1
ATOM 619 C CA . TYR A 1 80 ? 7.555 0.424 -7.167 1.00 89.19 80 TYR A CA 1
ATOM 620 C C . TYR A 1 80 ? 8.291 1.757 -7.031 1.00 89.19 80 TYR A C 1
ATOM 622 O O . TYR A 1 80 ? 7.692 2.811 -6.774 1.00 89.19 80 TYR A O 1
ATOM 630 N N . ILE A 1 81 ? 9.614 1.687 -7.141 1.00 85.94 81 ILE A N 1
ATOM 631 C CA . ILE A 1 81 ? 10.517 2.831 -7.194 1.00 85.94 81 ILE A CA 1
ATOM 632 C C . ILE A 1 81 ? 11.450 2.605 -8.380 1.00 85.94 81 ILE A C 1
ATOM 634 O O . ILE A 1 81 ? 12.255 1.677 -8.366 1.00 85.94 81 ILE A O 1
ATOM 638 N N . ASP A 1 82 ? 11.359 3.477 -9.380 1.00 78.94 82 ASP A N 1
ATOM 639 C CA . ASP A 1 82 ? 12.261 3.441 -10.527 1.00 78.94 82 ASP A CA 1
ATOM 640 C C . ASP A 1 82 ? 13.527 4.236 -10.187 1.00 78.94 82 ASP A C 1
ATOM 642 O O . ASP A 1 82 ? 13.531 5.468 -10.189 1.00 78.94 82 ASP A O 1
ATOM 646 N N . THR A 1 83 ? 14.611 3.529 -9.875 1.00 72.25 83 THR A N 1
ATOM 647 C CA . THR A 1 83 ? 15.941 4.136 -9.745 1.00 72.25 83 THR A CA 1
ATOM 648 C C . THR A 1 83 ? 16.654 4.120 -11.103 1.00 72.25 83 THR A C 1
ATOM 650 O O . THR A 1 83 ? 16.462 3.184 -11.879 1.00 72.25 83 THR A O 1
ATOM 653 N N . PRO A 1 84 ? 17.462 5.141 -11.451 1.00 72.06 84 PRO A N 1
ATOM 654 C CA . PRO A 1 84 ? 18.210 5.121 -12.706 1.00 72.06 84 PRO A CA 1
ATOM 655 C C . PRO A 1 84 ? 19.180 3.934 -12.758 1.00 72.06 84 PRO A C 1
ATOM 657 O O . PRO A 1 84 ? 19.984 3.787 -11.842 1.00 72.06 84 PRO A O 1
ATOM 660 N N . ASP A 1 85 ? 19.186 3.170 -13.855 1.00 67.62 85 ASP A N 1
ATOM 661 C CA . ASP A 1 85 ? 19.915 1.894 -13.981 1.00 67.62 85 ASP A CA 1
ATOM 662 C C . ASP A 1 85 ? 21.396 1.963 -13.567 1.00 67.62 85 ASP A C 1
ATOM 664 O O . ASP A 1 85 ? 21.963 1.050 -12.981 1.00 67.62 85 ASP A O 1
ATOM 668 N N . PHE A 1 86 ? 22.062 3.082 -13.843 1.00 68.06 86 PHE A N 1
ATOM 669 C CA . PHE A 1 86 ? 23.480 3.285 -13.534 1.00 68.06 86 PHE A CA 1
ATOM 670 C C . PHE A 1 86 ? 23.751 3.670 -12.068 1.00 68.06 86 PHE A C 1
ATOM 672 O O . PHE A 1 86 ? 24.899 3.949 -11.708 1.00 68.06 86 PHE A O 1
ATOM 679 N N . ARG A 1 87 ? 22.719 3.740 -11.219 1.00 64.69 87 ARG A N 1
ATOM 680 C CA . ARG A 1 87 ? 22.826 4.078 -9.798 1.00 64.69 87 ARG A CA 1
ATOM 681 C C . ARG A 1 87 ? 22.253 2.964 -8.931 1.00 64.69 87 ARG A C 1
ATOM 683 O O . ARG A 1 87 ? 21.050 2.778 -8.863 1.00 64.69 87 ARG A O 1
ATOM 690 N N . CYS A 1 88 ? 23.112 2.347 -8.125 1.00 74.31 88 CYS A N 1
ATOM 691 C CA . CYS A 1 88 ? 22.685 1.475 -7.026 1.00 74.31 88 CYS A CA 1
ATOM 692 C C . CYS A 1 88 ? 22.502 2.272 -5.734 1.00 74.31 88 CYS A C 1
ATOM 694 O O . CYS A 1 88 ? 23.123 2.002 -4.708 1.00 74.31 88 CYS A O 1
ATOM 696 N N . ASN A 1 89 ? 21.702 3.335 -5.818 1.00 74.06 89 ASN A N 1
ATOM 697 C CA . ASN A 1 89 ? 21.268 4.106 -4.666 1.00 74.06 89 ASN A CA 1
ATOM 698 C C . ASN A 1 89 ? 19.855 4.644 -4.881 1.00 74.06 89 ASN A C 1
ATOM 700 O O . ASN A 1 89 ? 19.426 4.865 -6.009 1.00 74.06 89 ASN A O 1
ATOM 704 N N . TYR A 1 90 ? 19.169 4.878 -3.768 1.00 75.44 90 TYR A N 1
ATOM 705 C CA . TYR A 1 90 ? 17.883 5.551 -3.736 1.00 75.44 90 TYR A CA 1
ATOM 706 C C . TYR A 1 90 ? 18.041 6.927 -3.089 1.00 75.44 90 TYR A C 1
ATOM 708 O O . TYR A 1 90 ? 18.587 7.055 -1.989 1.00 75.44 90 TYR A O 1
ATOM 716 N N . SER A 1 91 ? 17.559 7.963 -3.766 1.00 75.88 91 SER A N 1
ATOM 717 C CA . SER A 1 91 ? 17.527 9.339 -3.290 1.00 75.88 91 SER A CA 1
ATOM 718 C C . SER A 1 91 ? 16.093 9.838 -3.233 1.00 75.88 91 SER A C 1
ATOM 720 O O . SER A 1 91 ? 15.492 10.210 -4.240 1.00 75.88 91 SER A O 1
ATOM 722 N N . TYR A 1 92 ? 15.545 9.901 -2.024 1.00 68.62 92 TYR A N 1
ATOM 723 C CA . TYR A 1 92 ? 14.257 10.535 -1.796 1.00 68.62 92 TYR A CA 1
ATOM 724 C C . TYR A 1 92 ? 14.448 12.028 -1.520 1.00 68.62 92 TYR A C 1
ATOM 726 O O . TYR A 1 92 ? 14.951 12.412 -0.463 1.00 68.62 92 TYR A O 1
ATOM 734 N N . SER A 1 93 ? 14.023 12.886 -2.448 1.00 61.69 93 SER A N 1
ATOM 735 C CA . SER A 1 93 ? 13.894 14.320 -2.185 1.00 61.69 93 SER A CA 1
ATOM 736 C C . SER A 1 93 ? 12.419 14.656 -2.027 1.00 61.69 93 SER A C 1
ATOM 738 O O . SER A 1 93 ? 11.679 14.680 -3.010 1.00 61.69 93 SER A O 1
ATOM 740 N N . ILE A 1 94 ? 11.978 14.945 -0.804 1.00 53.69 94 ILE A N 1
ATOM 741 C CA . ILE A 1 94 ? 10.641 15.503 -0.620 1.00 53.69 94 ILE A CA 1
ATOM 742 C C . ILE A 1 94 ? 10.686 16.912 -1.206 1.00 53.69 94 ILE A C 1
ATOM 744 O O . ILE A 1 94 ? 11.327 17.791 -0.628 1.00 53.69 94 ILE A O 1
ATOM 748 N N . THR A 1 95 ? 9.985 17.161 -2.311 1.00 48.81 95 THR A N 1
ATOM 749 C CA . THR A 1 95 ? 9.626 18.529 -2.698 1.00 48.81 95 THR A CA 1
ATOM 750 C C . THR A 1 95 ? 8.571 19.032 -1.714 1.00 48.81 95 THR A C 1
ATOM 752 O O . THR A 1 95 ? 7.394 19.168 -2.036 1.00 48.81 95 THR A O 1
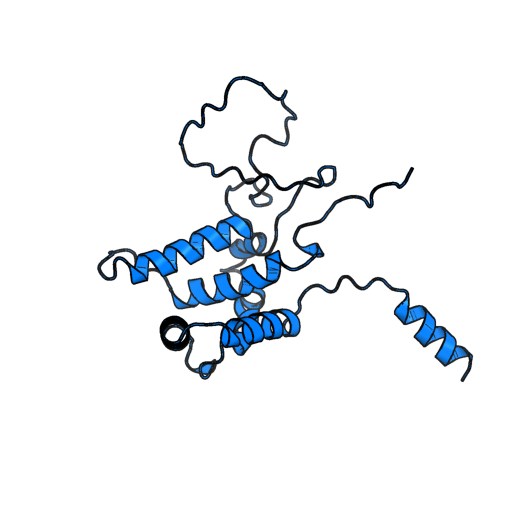ATOM 755 N N . ARG A 1 96 ? 8.970 19.266 -0.460 1.00 44.19 96 ARG A N 1
ATOM 756 C CA . ARG A 1 96 ? 8.374 20.371 0.278 1.00 44.19 96 ARG A CA 1
ATOM 757 C C . ARG A 1 96 ? 8.949 21.610 -0.390 1.00 44.19 96 ARG A C 1
ATOM 759 O O . ARG A 1 96 ? 10.140 21.622 -0.690 1.00 44.19 96 ARG A O 1
ATOM 766 N N . ASP A 1 97 ? 8.154 22.650 -0.574 1.00 40.44 97 ASP A N 1
ATOM 767 C CA . ASP A 1 97 ? 8.651 24.002 -0.850 1.00 40.44 97 ASP A CA 1
ATOM 768 C C . ASP A 1 97 ? 9.453 24.549 0.357 1.00 40.44 97 ASP A C 1
ATOM 770 O O . ASP A 1 97 ? 9.180 25.620 0.890 1.00 40.44 97 ASP A O 1
ATOM 774 N N . ILE A 1 98 ? 10.421 23.782 0.863 1.00 35.38 98 ILE A N 1
ATOM 775 C CA . ILE A 1 98 ? 11.347 24.159 1.918 1.00 35.38 98 ILE A CA 1
ATOM 776 C C . ILE A 1 98 ? 12.720 24.240 1.254 1.00 35.38 98 ILE A C 1
ATOM 778 O O . ILE A 1 98 ? 13.225 23.221 0.777 1.00 35.38 98 ILE A O 1
ATOM 782 N N . PRO A 1 99 ? 13.353 25.424 1.224 1.00 36.38 99 PRO A N 1
ATOM 783 C CA . PRO A 1 99 ? 14.712 25.559 0.740 1.00 36.38 99 PRO A CA 1
ATOM 784 C C . PRO A 1 99 ? 15.642 24.890 1.754 1.00 36.38 99 PRO A C 1
ATOM 786 O O . PRO A 1 99 ? 16.072 25.496 2.734 1.00 36.38 99 PRO A O 1
ATOM 789 N N . ILE A 1 100 ? 15.960 23.618 1.532 1.00 40.72 100 ILE A N 1
ATOM 790 C CA . ILE A 1 100 ? 17.118 22.997 2.166 1.00 40.72 100 ILE A CA 1
ATOM 791 C C . ILE A 1 100 ? 18.370 23.623 1.553 1.00 40.72 100 ILE A C 1
ATOM 793 O O . ILE A 1 100 ? 18.904 23.167 0.545 1.00 40.72 100 ILE A O 1
ATOM 797 N N . HIS A 1 101 ? 18.838 24.703 2.179 1.00 37.41 101 HIS A N 1
ATOM 798 C CA . HIS A 1 101 ? 20.218 25.152 2.059 1.00 37.41 101 HIS A CA 1
ATOM 799 C C . HIS A 1 101 ? 21.129 24.086 2.683 1.00 37.41 101 HIS A C 1
ATOM 801 O O . HIS A 1 101 ? 21.531 24.196 3.839 1.00 37.41 101 HIS A O 1
ATOM 807 N N . HIS A 1 102 ? 21.467 23.049 1.918 1.00 41.56 102 HIS A N 1
ATOM 808 C CA . HIS A 1 102 ? 22.696 22.307 2.163 1.00 41.56 102 HIS A CA 1
ATOM 809 C C . HIS A 1 102 ? 23.830 22.998 1.408 1.00 41.56 102 HIS A C 1
ATOM 811 O O . HIS A 1 102 ? 23.754 23.241 0.205 1.00 41.56 102 HIS A O 1
ATOM 817 N N . ASN A 1 103 ? 24.847 23.382 2.177 1.00 36.94 103 ASN A N 1
ATOM 818 C CA . ASN A 1 103 ? 26.051 24.080 1.754 1.00 36.94 103 ASN A CA 1
ATOM 819 C C . ASN A 1 103 ? 26.615 23.553 0.428 1.00 36.94 103 ASN A C 1
ATOM 821 O O . ASN A 1 103 ? 27.178 22.465 0.376 1.00 36.94 103 ASN A O 1
ATOM 825 N N . GLY A 1 104 ? 26.505 24.391 -0.604 1.00 40.38 104 GLY A N 1
ATOM 826 C CA . GLY A 1 104 ? 27.511 24.600 -1.643 1.00 40.38 104 GLY A CA 1
ATOM 827 C C . GLY A 1 104 ? 28.340 23.394 -2.078 1.00 40.38 104 GLY A C 1
ATOM 828 O O . GLY A 1 104 ? 29.542 23.364 -1.844 1.00 40.38 104 GLY A O 1
ATOM 829 N N . PHE A 1 105 ? 27.734 22.481 -2.826 1.00 33.72 105 PHE A N 1
ATOM 830 C CA . PHE A 1 105 ? 28.426 21.835 -3.935 1.00 33.72 105 PHE A CA 1
ATOM 831 C C . PHE A 1 105 ? 27.399 21.619 -5.038 1.00 33.72 105 PHE A C 1
ATOM 833 O O . PHE A 1 105 ? 26.502 20.784 -4.929 1.00 33.72 105 PHE A O 1
ATOM 840 N N . LEU A 1 106 ? 27.479 22.460 -6.066 1.00 38.44 106 LEU A N 1
ATOM 841 C CA . LEU A 1 106 ? 26.716 22.290 -7.290 1.00 38.44 106 LEU A CA 1
ATOM 842 C C . LEU A 1 106 ? 27.221 20.999 -7.938 1.00 38.44 106 LEU A C 1
ATOM 844 O O . LEU A 1 106 ? 28.205 21.016 -8.669 1.00 38.44 106 LEU A O 1
ATOM 848 N N . SER A 1 107 ? 26.573 19.875 -7.632 1.00 39.06 107 SER A N 1
ATOM 849 C CA . SER A 1 107 ? 26.663 18.690 -8.475 1.00 39.06 107 SER A CA 1
ATOM 850 C C . SER A 1 107 ? 26.127 19.104 -9.833 1.00 39.06 107 SER A C 1
ATOM 852 O O . SER A 1 107 ? 24.929 19.348 -9.995 1.00 39.06 107 SER A O 1
ATOM 854 N N . GLU A 1 108 ? 27.047 19.251 -10.772 1.00 38.34 108 GLU A N 1
ATOM 855 C CA . GLU A 1 108 ? 26.783 19.600 -12.150 1.00 38.34 108 GLU A CA 1
ATOM 856 C C . GLU A 1 108 ? 25.614 18.782 -12.699 1.00 38.34 108 GLU A C 1
ATOM 858 O O . GLU A 1 108 ? 25.481 17.570 -12.525 1.00 38.34 108 GLU A O 1
ATOM 863 N N . SER A 1 109 ? 24.726 19.524 -13.338 1.00 38.81 109 SER A N 1
ATOM 864 C CA . SER A 1 109 ? 23.567 19.086 -14.086 1.00 38.81 109 SER A CA 1
ATOM 865 C C . SER A 1 109 ? 23.857 17.886 -14.991 1.00 38.81 109 SER A C 1
ATOM 867 O O . SER A 1 109 ? 24.340 18.058 -16.109 1.00 38.81 109 SER A O 1
ATOM 869 N N . HIS A 1 110 ? 23.426 16.695 -14.574 1.00 38.59 110 HIS A N 1
ATOM 870 C CA . HIS A 1 110 ? 22.825 15.771 -15.530 1.00 38.59 110 HIS A CA 1
ATOM 871 C C . HIS A 1 110 ? 21.411 16.290 -15.840 1.00 38.59 110 HIS A C 1
ATOM 873 O O . HIS A 1 110 ? 20.620 16.451 -14.906 1.00 38.59 110 HIS A O 1
ATOM 879 N N . PRO A 1 111 ? 21.059 16.559 -17.113 1.00 44.12 111 PRO A N 1
ATOM 880 C CA . PRO A 1 111 ? 19.751 17.111 -17.479 1.00 44.12 111 PRO A CA 1
ATOM 881 C C . PRO A 1 111 ? 18.554 16.221 -17.095 1.00 44.12 111 PRO A C 1
ATOM 883 O O . PRO A 1 111 ? 17.419 16.669 -17.216 1.00 44.12 111 PRO A O 1
ATOM 886 N N . TYR A 1 112 ? 18.802 15.000 -16.607 1.00 43.00 112 TYR A N 1
ATOM 887 C CA . TYR A 1 112 ? 17.792 13.998 -16.268 1.00 43.00 112 TYR A CA 1
ATOM 888 C C . TYR A 1 112 ? 17.550 13.776 -14.763 1.00 43.00 112 TYR A C 1
ATOM 890 O O . TYR A 1 112 ? 16.536 13.184 -14.423 1.00 43.00 112 TYR A O 1
ATOM 898 N N . CYS A 1 113 ? 18.401 14.265 -13.848 1.00 48.62 113 CYS A N 1
ATOM 899 C CA . CYS A 1 113 ? 18.301 13.925 -12.414 1.00 48.62 113 CYS A CA 1
ATOM 900 C C . CYS A 1 113 ? 18.134 15.164 -11.521 1.00 48.62 113 CYS A C 1
ATOM 902 O O . CYS A 1 113 ? 18.951 15.407 -10.633 1.00 48.62 113 CYS A O 1
ATOM 904 N N . LYS A 1 114 ? 17.116 15.998 -11.772 1.00 49.44 114 LYS A N 1
ATOM 905 C CA . LYS A 1 114 ? 16.843 17.177 -10.924 1.00 49.44 114 LYS A CA 1
ATOM 906 C C . LYS A 1 114 ? 15.870 16.924 -9.775 1.00 49.44 114 LYS A C 1
ATOM 908 O O . LYS A 1 114 ? 15.762 17.786 -8.904 1.00 49.44 114 LYS A O 1
ATOM 913 N N . HIS A 1 115 ? 15.155 15.806 -9.764 1.00 60.06 115 HIS A N 1
ATOM 914 C CA . HIS A 1 115 ? 14.142 15.476 -8.761 1.00 60.06 115 HIS A CA 1
ATOM 915 C C . HIS A 1 115 ? 14.439 14.061 -8.245 1.00 60.06 115 HIS A C 1
ATOM 917 O O . HIS A 1 115 ? 14.902 13.238 -9.030 1.00 60.06 115 HIS A O 1
ATOM 923 N N . GLY A 1 116 ? 14.292 13.812 -6.939 1.00 68.88 116 GLY A N 1
ATOM 924 C CA . GLY A 1 116 ? 14.585 12.507 -6.334 1.00 68.88 116 GLY A CA 1
ATOM 925 C C . GLY A 1 116 ? 13.787 11.372 -6.977 1.00 68.88 116 GLY A C 1
ATOM 926 O O . GLY A 1 116 ? 12.792 11.619 -7.648 1.00 68.88 116 GLY A O 1
ATOM 927 N N . ASP A 1 117 ? 14.194 10.130 -6.735 1.00 80.31 117 ASP A N 1
ATOM 928 C CA . ASP A 1 117 ? 13.780 8.940 -7.498 1.00 80.31 117 ASP A CA 1
ATOM 929 C C . ASP A 1 117 ? 12.295 8.539 -7.281 1.00 80.31 117 ASP A C 1
ATOM 931 O O . ASP A 1 117 ? 11.819 7.533 -7.796 1.00 80.31 117 ASP A O 1
ATOM 935 N N . CYS A 1 118 ? 11.526 9.315 -6.509 1.00 84.75 118 CYS A N 1
ATOM 936 C CA . CYS A 1 118 ? 10.111 9.064 -6.243 1.00 84.75 118 CYS A CA 1
ATOM 937 C C . CYS A 1 118 ? 9.200 9.919 -7.130 1.00 84.75 118 CYS A C 1
ATOM 939 O O . CYS A 1 118 ? 8.671 10.954 -6.707 1.00 84.75 118 CYS A O 1
ATOM 941 N N . HIS A 1 119 ? 8.991 9.471 -8.361 1.00 85.00 119 HIS A N 1
ATOM 942 C CA . HIS A 1 119 ? 8.076 10.099 -9.307 1.00 85.00 119 HIS A CA 1
ATOM 943 C C . HIS A 1 119 ? 7.467 9.070 -10.265 1.00 85.00 119 HIS A C 1
ATOM 945 O O . HIS A 1 119 ? 8.000 7.977 -10.429 1.00 85.00 119 HIS A O 1
ATOM 951 N N . ASP A 1 120 ? 6.375 9.428 -10.946 1.00 84.81 120 ASP A N 1
ATOM 952 C CA . ASP A 1 120 ? 5.848 8.596 -12.033 1.00 84.81 120 ASP A CA 1
ATOM 953 C C . ASP A 1 120 ? 6.607 8.826 -13.355 1.00 84.81 120 ASP A C 1
ATOM 955 O O . ASP A 1 120 ? 7.455 9.712 -13.477 1.00 84.81 120 ASP A O 1
ATOM 959 N N . SER A 1 121 ? 6.254 8.063 -14.393 1.00 84.75 121 SER A N 1
ATOM 960 C CA . SER A 1 121 ? 6.801 8.212 -15.757 1.00 84.75 121 SER A CA 1
ATOM 961 C C . SER A 1 121 ? 6.588 9.594 -16.400 1.00 84.75 121 SER A C 1
ATOM 963 O O . SER A 1 121 ? 7.211 9.904 -17.414 1.00 84.75 121 SER A O 1
ATOM 965 N N . LYS A 1 122 ? 5.704 10.430 -15.841 1.00 85.12 122 LYS A N 1
ATOM 966 C CA . LYS A 1 122 ? 5.443 11.807 -16.288 1.00 85.12 122 LYS A CA 1
ATOM 967 C C . LYS A 1 122 ? 6.183 12.843 -15.435 1.00 85.12 122 LYS A C 1
ATOM 969 O O . LYS A 1 122 ? 6.061 14.036 -15.706 1.00 85.12 122 LYS A O 1
ATOM 974 N N . GLY A 1 123 ? 6.938 12.409 -14.425 1.00 80.81 123 GLY A N 1
ATOM 975 C CA . GLY A 1 123 ? 7.680 13.266 -13.504 1.00 80.81 123 GLY A CA 1
ATOM 976 C C . GLY A 1 123 ? 6.840 13.846 -12.362 1.00 80.81 123 GLY A C 1
ATOM 977 O O . GLY A 1 123 ? 7.330 14.724 -11.644 1.00 80.81 123 GLY A O 1
ATOM 978 N N . HIS A 1 124 ? 5.598 13.385 -12.159 1.00 83.94 124 HIS A N 1
ATOM 979 C CA . HIS A 1 124 ? 4.799 13.800 -11.007 1.00 83.94 124 HIS A CA 1
ATOM 980 C C . HIS A 1 124 ? 5.445 13.279 -9.720 1.00 83.94 124 HIS A C 1
ATOM 982 O O . HIS A 1 124 ? 5.586 12.072 -9.527 1.00 83.94 124 HIS A O 1
ATOM 988 N N . GLN A 1 125 ? 5.836 14.200 -8.841 1.00 84.00 125 GLN A N 1
ATOM 989 C CA . GLN A 1 125 ? 6.549 13.896 -7.600 1.00 84.00 125 GLN A CA 1
ATOM 990 C C . GLN A 1 125 ? 5.685 13.108 -6.608 1.00 84.00 125 GLN A C 1
ATOM 992 O O . GLN A 1 125 ? 4.466 13.271 -6.566 1.00 84.00 125 GLN A O 1
ATOM 997 N N . ASN A 1 126 ? 6.338 12.309 -5.761 1.00 83.31 126 ASN A N 1
ATOM 998 C CA . ASN A 1 126 ? 5.738 11.454 -4.728 1.00 83.31 126 ASN A CA 1
ATOM 999 C C . ASN A 1 126 ? 4.863 10.302 -5.260 1.00 83.31 126 ASN A C 1
ATOM 1001 O O . ASN A 1 126 ? 4.225 9.603 -4.473 1.00 83.31 126 ASN A O 1
ATOM 1005 N N . MET A 1 127 ? 4.845 10.073 -6.574 1.00 89.62 127 MET A N 1
ATOM 1006 C CA . MET A 1 127 ? 4.118 8.971 -7.207 1.00 89.62 127 MET A CA 1
ATOM 1007 C C . MET A 1 127 ? 4.988 7.709 -7.281 1.00 89.62 127 MET A C 1
ATOM 1009 O O . MET A 1 127 ? 5.307 7.235 -8.364 1.00 89.62 127 MET A O 1
ATOM 1013 N N . CYS A 1 128 ? 5.381 7.197 -6.115 1.00 90.94 128 CYS A N 1
ATOM 1014 C CA . CYS A 1 128 ? 6.142 5.956 -5.946 1.00 90.94 128 CYS A CA 1
ATOM 1015 C C . CYS A 1 128 ? 5.737 5.244 -4.641 1.00 90.94 128 CYS A C 1
ATOM 1017 O O . CYS A 1 128 ? 4.991 5.811 -3.832 1.00 90.94 128 CYS A O 1
ATOM 1019 N N . ALA A 1 129 ? 6.291 4.059 -4.375 1.00 91.75 129 ALA A N 1
ATOM 1020 C CA . ALA A 1 129 ? 6.031 3.307 -3.143 1.00 91.75 129 ALA A CA 1
ATOM 1021 C C . ALA A 1 129 ? 6.340 4.080 -1.845 1.00 91.75 129 ALA A C 1
ATOM 1023 O O . ALA A 1 129 ? 5.493 4.157 -0.955 1.00 91.75 129 ALA A O 1
ATOM 1024 N N . THR A 1 130 ? 7.502 4.737 -1.726 1.00 89.38 130 THR A N 1
ATOM 1025 C CA . THR A 1 130 ? 7.828 5.534 -0.521 1.00 89.38 130 THR A CA 1
ATOM 1026 C C . THR A 1 130 ? 6.876 6.717 -0.326 1.00 89.38 130 THR A C 1
ATOM 1028 O O . THR A 1 130 ? 6.465 7.005 0.801 1.00 89.38 130 THR A O 1
ATOM 1031 N N . GLY A 1 131 ? 6.497 7.394 -1.414 1.00 88.56 131 GLY A N 1
ATOM 1032 C CA . GLY A 1 131 ? 5.539 8.498 -1.370 1.00 88.56 131 GLY A CA 1
ATOM 1033 C C . GLY A 1 131 ? 4.154 8.034 -0.917 1.00 88.56 131 GLY A C 1
ATOM 1034 O O . GLY A 1 131 ? 3.514 8.691 -0.092 1.00 88.56 131 GLY A O 1
ATOM 1035 N N . ALA A 1 132 ? 3.723 6.859 -1.377 1.00 92.50 132 ALA A N 1
ATOM 1036 C CA . ALA A 1 132 ? 2.477 6.238 -0.955 1.00 92.50 132 ALA A CA 1
ATOM 1037 C C . ALA A 1 132 ? 2.496 5.818 0.522 1.00 92.50 132 ALA A C 1
ATOM 1039 O O . ALA A 1 132 ? 1.549 6.137 1.243 1.00 92.50 132 ALA A O 1
ATOM 1040 N N . ILE A 1 133 ? 3.581 5.192 0.998 1.00 92.50 133 ILE A N 1
ATOM 1041 C CA . ILE A 1 133 ? 3.762 4.857 2.421 1.00 92.50 133 ILE A CA 1
ATOM 1042 C C . ILE A 1 133 ? 3.601 6.115 3.275 1.00 92.50 133 ILE A C 1
ATOM 1044 O O . ILE A 1 133 ? 2.814 6.117 4.223 1.00 92.50 133 ILE A O 1
ATOM 1048 N N . TYR A 1 134 ? 4.284 7.208 2.917 1.00 89.31 134 TYR A N 1
ATOM 1049 C CA . TYR A 1 134 ? 4.166 8.479 3.632 1.00 89.31 134 TYR A CA 1
ATOM 1050 C C . TYR A 1 134 ? 2.727 9.016 3.623 1.00 89.31 134 TYR A C 1
ATOM 1052 O O . TYR A 1 134 ? 2.193 9.372 4.673 1.00 89.31 134 TYR A O 1
ATOM 1060 N N . ASN A 1 135 ? 2.078 9.040 2.456 1.00 90.19 135 ASN A N 1
ATOM 1061 C CA . ASN A 1 135 ? 0.720 9.555 2.295 1.00 90.19 135 ASN A CA 1
ATOM 1062 C C . ASN A 1 135 ? -0.301 8.780 3.145 1.00 90.19 135 ASN A C 1
ATOM 1064 O O . ASN A 1 135 ? -1.003 9.371 3.967 1.00 90.19 135 ASN A O 1
ATOM 1068 N N . TYR A 1 136 ? -0.367 7.457 2.995 1.00 94.19 136 TYR A N 1
ATOM 1069 C CA . TYR A 1 136 ? -1.373 6.645 3.680 1.00 94.19 136 TYR A CA 1
ATOM 1070 C C . TYR A 1 136 ? -1.111 6.523 5.184 1.00 94.19 136 TYR A C 1
ATOM 1072 O O . TYR A 1 136 ? -2.061 6.547 5.969 1.00 94.19 136 TYR A O 1
ATOM 1080 N N . THR A 1 137 ? 0.158 6.529 5.606 1.00 91.69 137 THR A N 1
ATOM 1081 C CA . THR A 1 137 ? 0.513 6.645 7.029 1.00 91.69 137 THR A CA 1
ATOM 1082 C C . THR A 1 137 ? -0.011 7.957 7.614 1.00 91.69 137 THR A C 1
ATOM 1084 O O . THR A 1 137 ? -0.653 7.955 8.664 1.00 91.69 137 THR A O 1
ATOM 1087 N N . MET A 1 138 ? 0.183 9.083 6.917 1.00 89.19 138 MET A N 1
ATOM 1088 C CA . MET A 1 138 ? -0.318 10.383 7.370 1.00 89.19 138 MET A CA 1
ATOM 1089 C C . MET A 1 138 ? -1.848 10.437 7.436 1.00 89.19 138 MET A C 1
ATOM 1091 O O . MET A 1 138 ? -2.376 11.060 8.356 1.00 89.19 138 MET A O 1
ATOM 1095 N N . GLN A 1 139 ? -2.568 9.787 6.517 1.00 90.50 139 GLN A N 1
ATOM 1096 C CA . GLN A 1 139 ? -4.035 9.706 6.567 1.00 90.50 139 GLN A CA 1
ATOM 1097 C C . GLN A 1 139 ? -4.519 8.956 7.817 1.00 90.50 139 GLN A C 1
ATOM 1099 O O . GLN A 1 139 ? -5.351 9.488 8.555 1.00 90.50 139 GLN A O 1
ATOM 1104 N N . LEU A 1 140 ? -3.951 7.777 8.099 1.00 91.31 140 LEU A N 1
ATOM 1105 C CA . LEU A 1 140 ? -4.290 6.972 9.280 1.00 91.31 140 LEU A CA 1
ATOM 1106 C C . LEU A 1 140 ? -3.933 7.702 10.587 1.00 91.31 140 LEU A C 1
ATOM 1108 O O . LEU A 1 140 ? -4.760 7.808 11.492 1.00 91.31 140 LEU A O 1
ATOM 1112 N N . MET A 1 141 ? -2.736 8.293 10.666 1.00 89.38 141 MET A N 1
ATOM 1113 C CA . MET A 1 141 ? -2.307 9.073 11.834 1.00 89.38 141 MET A CA 1
ATOM 1114 C C . MET A 1 141 ? -3.155 10.332 12.048 1.00 89.38 141 MET A C 1
ATOM 1116 O O . MET A 1 141 ? -3.419 10.711 13.189 1.00 89.38 141 MET A O 1
ATOM 1120 N N . SER A 1 142 ? -3.571 11.007 10.973 1.00 86.44 142 SER A N 1
ATOM 1121 C CA . SER A 1 142 ? -4.399 12.217 11.073 1.00 86.44 142 SER A CA 1
ATOM 1122 C C . SER A 1 142 ? -5.790 11.897 11.607 1.00 86.44 142 SER A C 1
ATOM 1124 O O . SER A 1 142 ? -6.304 12.648 12.433 1.00 86.44 142 SER A O 1
ATOM 1126 N N . ALA A 1 143 ? -6.374 10.774 11.180 1.00 85.88 143 ALA A N 1
ATOM 1127 C CA . ALA A 1 143 ? -7.654 10.304 11.697 1.00 85.88 143 ALA A CA 1
ATOM 1128 C C . ALA A 1 143 ? -7.585 9.958 13.190 1.00 85.88 143 ALA A C 1
ATOM 1130 O O . ALA A 1 143 ? -8.482 10.330 13.941 1.00 85.88 143 ALA A O 1
ATOM 1131 N N . TYR A 1 144 ? -6.494 9.320 13.624 1.00 84.19 144 TYR A N 1
ATOM 1132 C CA . TYR A 1 144 ? -6.279 8.985 15.031 1.00 84.19 144 TYR A CA 1
ATOM 1133 C C . TYR A 1 144 ? -6.092 10.230 15.915 1.00 84.19 144 TYR A C 1
ATOM 1135 O O . TYR A 1 144 ? -6.727 10.365 16.958 1.00 84.19 144 TYR A O 1
ATOM 1143 N N . ASN A 1 145 ? -5.239 11.170 15.495 1.00 84.25 145 ASN A N 1
ATOM 1144 C CA . ASN A 1 145 ? -4.880 12.335 16.312 1.00 84.25 145 ASN A CA 1
ATOM 1145 C C . ASN A 1 145 ? -5.929 13.455 16.286 1.00 84.25 145 ASN A C 1
ATOM 1147 O O . ASN A 1 145 ? -5.994 14.262 17.214 1.00 84.25 145 ASN A O 1
ATOM 1151 N N . ASN A 1 146 ? -6.711 13.563 15.210 1.00 81.06 146 ASN A N 1
ATOM 1152 C CA . ASN A 1 146 ? -7.707 14.614 15.055 1.00 81.06 146 ASN A CA 1
ATOM 1153 C C . ASN A 1 146 ? -8.997 14.069 14.422 1.00 81.06 146 ASN A C 1
ATOM 1155 O O . ASN A 1 146 ? -9.265 14.332 13.247 1.00 81.06 146 ASN A O 1
ATOM 1159 N N . PRO A 1 147 ? -9.841 13.367 15.198 1.00 68.75 147 PRO A N 1
ATOM 1160 C CA . PRO A 1 147 ? -11.082 12.773 14.693 1.00 68.75 147 PRO A CA 1
ATOM 1161 C C . PRO A 1 147 ? -12.106 13.811 14.192 1.00 68.75 147 PRO A C 1
ATOM 1163 O O . PRO A 1 147 ? -13.015 13.465 13.444 1.00 68.75 147 PRO A O 1
ATOM 1166 N N . ASN A 1 148 ? -11.945 15.093 14.551 1.00 67.69 148 ASN A N 1
ATOM 1167 C CA . ASN A 1 148 ? -12.795 16.207 14.103 1.00 67.69 148 ASN A CA 1
ATOM 1168 C C . ASN A 1 148 ? -12.223 16.961 12.891 1.00 67.69 148 ASN A C 1
ATOM 1170 O O . ASN A 1 148 ? -12.749 18.002 12.491 1.00 67.69 148 ASN A O 1
ATOM 1174 N N . SER A 1 149 ? -11.129 16.465 12.313 1.00 65.19 149 SER A N 1
ATOM 1175 C CA . SER A 1 149 ? -10.599 16.949 11.046 1.00 65.19 149 SER A CA 1
ATOM 1176 C C . SER A 1 149 ? -11.696 16.878 9.980 1.00 65.19 149 SER A C 1
ATOM 1178 O O . SER A 1 149 ? -12.183 15.804 9.645 1.00 65.19 149 SER A O 1
ATOM 1180 N N . GLY A 1 150 ? -12.058 18.018 9.384 1.00 61.53 150 GLY A N 1
ATOM 1181 C CA . GLY A 1 150 ? -12.997 18.073 8.255 1.00 61.53 150 GLY A CA 1
ATOM 1182 C C . GLY A 1 150 ? -12.512 17.348 6.985 1.00 61.53 150 GLY A C 1
ATOM 1183 O O . GLY A 1 150 ? -13.224 17.348 5.981 1.00 61.53 150 GLY A O 1
ATOM 1184 N N . MET A 1 151 ? -11.316 16.744 7.003 1.00 64.69 151 MET A N 1
ATOM 1185 C CA . MET A 1 151 ? -10.798 15.902 5.925 1.00 64.69 151 MET A CA 1
ATOM 1186 C C . MET A 1 151 ? -11.429 14.507 5.992 1.00 64.69 151 MET A C 1
ATOM 1188 O O . MET A 1 151 ? -11.195 13.753 6.933 1.00 64.69 151 MET A O 1
ATOM 1192 N N . LYS A 1 152 ? -12.215 14.156 4.970 1.00 73.12 152 LYS A N 1
ATOM 1193 C CA . LYS A 1 152 ? -12.831 12.832 4.816 1.00 73.12 152 LYS A CA 1
ATOM 1194 C C . LYS A 1 152 ? -11.933 11.930 3.967 1.00 73.12 152 LYS A C 1
ATOM 1196 O O . LYS A 1 152 ? -12.060 11.920 2.745 1.00 73.12 152 LYS A O 1
ATOM 1201 N N . TYR A 1 153 ? -11.024 11.201 4.607 1.00 84.19 153 TYR A N 1
ATOM 1202 C CA . TYR A 1 153 ? -10.252 10.138 3.954 1.00 84.19 153 TYR A CA 1
ATOM 1203 C C . TYR A 1 153 ? -11.019 8.814 3.982 1.00 84.19 153 TYR A C 1
ATOM 1205 O O . TYR A 1 153 ? -11.770 8.551 4.921 1.00 84.19 153 TYR A O 1
ATOM 1213 N N . ASN A 1 154 ? -10.806 7.966 2.973 1.00 93.19 154 ASN A N 1
ATOM 1214 C CA . ASN A 1 154 ? -11.227 6.570 3.044 1.00 93.19 154 ASN A CA 1
ATOM 1215 C C . ASN A 1 154 ? -10.130 5.770 3.760 1.00 93.19 154 ASN A C 1
ATOM 1217 O O . ASN A 1 154 ? -9.136 5.371 3.156 1.00 93.19 154 ASN A O 1
ATOM 1221 N N . LEU A 1 155 ? -10.289 5.591 5.071 1.00 94.19 155 LEU A N 1
ATOM 1222 C CA . LEU A 1 155 ? -9.270 4.965 5.918 1.00 94.19 155 LEU A CA 1
ATOM 1223 C C . LEU A 1 155 ? -9.098 3.471 5.636 1.00 94.19 155 LEU A C 1
ATOM 1225 O O . LEU A 1 155 ? -7.989 2.962 5.775 1.00 94.19 155 LEU A O 1
ATOM 1229 N N . THR A 1 156 ? -10.149 2.794 5.167 1.00 96.56 156 THR A N 1
ATOM 1230 C CA . THR A 1 156 ? -10.046 1.419 4.669 1.00 96.56 156 THR A CA 1
ATOM 1231 C C . THR A 1 156 ? -9.107 1.364 3.470 1.00 96.56 156 THR A C 1
ATOM 1233 O O . THR A 1 156 ? -8.153 0.597 3.481 1.00 9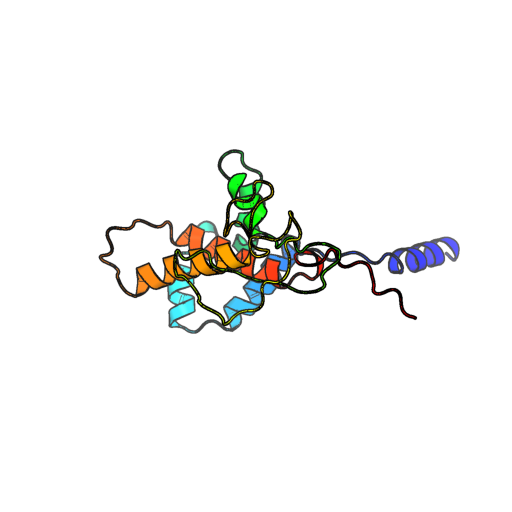6.56 156 THR A O 1
ATOM 1236 N N . GLU A 1 157 ? -9.300 2.224 2.464 1.00 96.62 157 GLU A N 1
ATOM 1237 C CA . GLU A 1 157 ? -8.388 2.280 1.310 1.00 96.62 157 GLU A CA 1
ATOM 1238 C C . GLU A 1 157 ? -6.953 2.605 1.744 1.00 96.62 157 GLU A C 1
ATOM 1240 O O . GLU A 1 157 ? -6.017 1.967 1.268 1.00 96.62 157 GLU A O 1
ATOM 1245 N N . ALA A 1 158 ? -6.774 3.552 2.672 1.00 96.69 158 ALA A N 1
ATOM 1246 C CA . ALA A 1 158 ? -5.454 3.905 3.185 1.00 96.69 158 ALA A CA 1
ATOM 1247 C C . ALA A 1 158 ? -4.751 2.717 3.857 1.00 96.69 158 ALA A C 1
ATOM 1249 O O . ALA A 1 158 ? -3.576 2.469 3.585 1.00 96.69 158 ALA A O 1
ATOM 1250 N N . LEU A 1 159 ? -5.471 1.957 4.686 1.00 97.69 159 LEU A N 1
ATOM 1251 C CA . LEU A 1 159 ? -4.959 0.743 5.316 1.00 97.69 159 LEU A CA 1
ATOM 1252 C C . LEU A 1 159 ? -4.572 -0.314 4.273 1.00 97.69 159 LEU A C 1
ATOM 1254 O O . LEU A 1 159 ? -3.470 -0.856 4.345 1.00 97.69 159 LEU A O 1
ATOM 1258 N N . LEU A 1 160 ? -5.444 -0.585 3.296 1.00 97.88 160 LEU A N 1
ATOM 1259 C CA . LEU A 1 160 ? -5.201 -1.615 2.281 1.00 97.88 160 LEU A CA 1
ATOM 1260 C C . LEU A 1 160 ? -4.014 -1.267 1.376 1.00 97.88 160 LEU A C 1
ATOM 1262 O O . LEU A 1 160 ? -3.186 -2.133 1.097 1.00 97.88 160 LEU A O 1
ATOM 1266 N N . PHE A 1 161 ? -3.892 -0.005 0.953 1.00 97.88 161 PHE A N 1
ATOM 1267 C CA . PHE A 1 161 ? -2.722 0.445 0.202 1.00 97.88 161 PHE A CA 1
ATOM 1268 C C . PHE A 1 161 ? -1.447 0.363 1.037 1.00 97.88 161 PHE A C 1
ATOM 1270 O O . PHE A 1 161 ? -0.445 -0.152 0.551 1.00 97.88 161 PHE A O 1
ATOM 1277 N N . LEU A 1 162 ? -1.466 0.839 2.286 1.00 97.44 162 LEU A N 1
ATOM 1278 C CA . LEU A 1 162 ? -0.280 0.812 3.140 1.00 97.44 162 LEU A CA 1
ATOM 1279 C C . LEU A 1 162 ? 0.207 -0.623 3.379 1.00 97.44 162 LEU A C 1
ATOM 1281 O O . LEU A 1 162 ? 1.393 -0.895 3.209 1.00 97.44 162 LEU A O 1
ATOM 1285 N N . ALA A 1 163 ? -0.700 -1.539 3.729 1.00 97.19 163 ALA A N 1
ATOM 1286 C CA . ALA A 1 163 ? -0.365 -2.940 3.973 1.00 97.19 163 ALA A CA 1
ATOM 1287 C C . ALA A 1 163 ? 0.229 -3.613 2.724 1.00 97.19 163 ALA A C 1
ATOM 1289 O O . ALA A 1 163 ? 1.235 -4.314 2.819 1.00 97.19 163 ALA A O 1
ATOM 1290 N N . HIS A 1 164 ? -0.346 -3.344 1.550 1.00 97.06 164 HIS A N 1
ATOM 1291 C CA . HIS A 1 164 ? 0.156 -3.869 0.284 1.00 97.06 164 HIS A CA 1
ATOM 1292 C C . HIS A 1 164 ? 1.554 -3.335 -0.060 1.00 97.06 164 HIS A C 1
ATOM 1294 O O . HIS A 1 164 ? 2.475 -4.117 -0.293 1.00 97.06 164 HIS A O 1
ATOM 1300 N N . ILE A 1 165 ? 1.726 -2.010 -0.035 1.00 95.62 165 ILE A N 1
ATOM 1301 C CA . ILE A 1 165 ? 2.951 -1.333 -0.486 1.00 95.62 165 ILE A CA 1
ATOM 1302 C C . ILE A 1 165 ? 4.121 -1.605 0.465 1.00 95.62 165 ILE A C 1
ATOM 1304 O O . ILE A 1 165 ? 5.267 -1.690 0.031 1.00 95.62 165 ILE A O 1
ATOM 1308 N N . MET A 1 166 ? 3.852 -1.809 1.759 1.00 94.25 166 MET A N 1
ATOM 1309 C CA . MET A 1 166 ? 4.868 -2.304 2.690 1.00 94.25 166 MET A CA 1
ATOM 1310 C C . MET A 1 166 ? 5.395 -3.688 2.289 1.00 94.25 166 MET A C 1
ATOM 1312 O O . MET A 1 166 ? 6.558 -3.977 2.549 1.00 94.25 166 MET A O 1
ATOM 1316 N N . GLY A 1 167 ? 4.583 -4.526 1.639 1.00 91.62 167 GLY A N 1
ATOM 1317 C CA . GLY A 1 167 ? 5.047 -5.767 1.018 1.00 91.6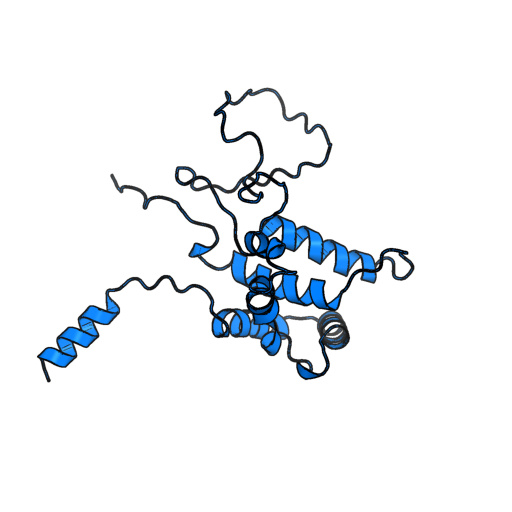2 167 GLY A CA 1
ATOM 1318 C C . GLY A 1 167 ? 5.858 -5.517 -0.253 1.00 91.62 167 GLY A C 1
ATOM 1319 O O . GLY A 1 167 ? 6.945 -6.078 -0.388 1.00 91.62 167 GLY A O 1
ATOM 1320 N N . ASP A 1 168 ? 5.375 -4.628 -1.129 1.00 92.06 168 ASP A N 1
ATOM 1321 C CA . ASP A 1 168 ? 6.063 -4.269 -2.377 1.00 92.06 168 ASP A CA 1
ATOM 1322 C C . ASP A 1 168 ? 7.492 -3.794 -2.116 1.00 92.06 168 ASP A C 1
ATOM 1324 O O . ASP A 1 168 ? 8.419 -4.330 -2.699 1.00 92.06 168 ASP A O 1
ATOM 1328 N N . VAL A 1 169 ? 7.722 -2.857 -1.190 1.00 87.12 169 VAL A N 1
ATOM 1329 C CA . VAL A 1 169 ? 9.079 -2.317 -0.946 1.00 87.12 169 VAL A CA 1
ATOM 1330 C C . VAL A 1 169 ? 10.090 -3.345 -0.426 1.00 87.12 169 VAL A C 1
ATOM 1332 O O . VAL A 1 169 ? 11.287 -3.081 -0.468 1.00 87.12 169 VAL A O 1
ATOM 1335 N N . HIS A 1 170 ? 9.630 -4.494 0.074 1.00 84.50 170 HIS A N 1
ATOM 1336 C CA . HIS A 1 170 ? 10.494 -5.598 0.500 1.00 84.50 170 HIS A CA 1
ATOM 1337 C C . HIS A 1 170 ? 10.705 -6.645 -0.606 1.00 84.50 170 HIS A C 1
ATOM 1339 O O . HIS A 1 170 ? 11.390 -7.641 -0.379 1.00 84.50 170 HIS A O 1
ATOM 1345 N N . GLN A 1 171 ? 10.118 -6.456 -1.790 1.00 81.62 171 GLN A N 1
ATOM 1346 C CA . GLN A 1 171 ? 10.434 -7.245 -2.972 1.00 81.62 171 GLN A CA 1
ATOM 1347 C C . GLN A 1 171 ? 11.750 -6.762 -3.585 1.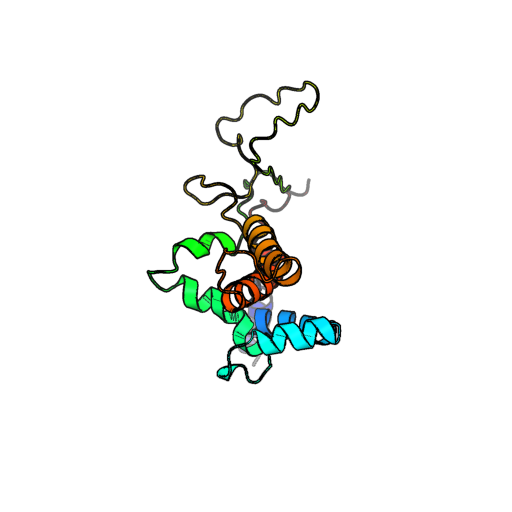00 81.62 171 GLN A C 1
ATOM 1349 O O . GLN A 1 171 ? 11.937 -5.579 -3.836 1.00 81.62 171 GLN A O 1
ATOM 1354 N N . GLU A 1 172 ? 12.651 -7.685 -3.897 1.00 64.06 172 GLU A N 1
ATOM 1355 C CA . GLU A 1 172 ? 13.943 -7.373 -4.530 1.00 64.06 172 GLU A CA 1
ATOM 1356 C C . GLU A 1 172 ? 13.793 -6.621 -5.871 1.00 64.06 172 GLU A C 1
ATOM 1358 O O . GLU A 1 172 ? 14.486 -5.643 -6.138 1.00 64.06 172 GLU A O 1
ATOM 1363 N N . ASN A 1 173 ? 12.809 -7.001 -6.691 1.00 62.69 173 ASN A N 1
ATOM 1364 C CA . ASN A 1 173 ? 12.655 -6.475 -8.052 1.00 62.69 173 ASN A CA 1
ATOM 1365 C C . ASN A 1 173 ? 11.834 -5.170 -8.165 1.00 62.69 173 ASN A C 1
ATOM 1367 O O . ASN A 1 173 ? 11.641 -4.658 -9.262 1.00 62.69 173 ASN A O 1
ATOM 1371 N N . SER A 1 174 ? 11.284 -4.636 -7.073 1.00 57.22 174 SER A N 1
ATOM 1372 C CA . SER A 1 174 ? 10.533 -3.361 -7.092 1.00 57.22 174 SER A CA 1
ATOM 1373 C C . SER A 1 174 ? 11.424 -2.130 -6.906 1.00 57.22 174 SER A C 1
ATOM 1375 O O . SER A 1 174 ? 10.916 -1.007 -6.942 1.00 57.22 174 SER A O 1
ATOM 1377 N N . THR A 1 175 ? 12.729 -2.337 -6.697 1.00 54.38 175 THR A N 1
ATOM 1378 C CA . THR A 1 175 ? 13.728 -1.277 -6.484 1.00 54.38 175 THR A CA 1
ATOM 1379 C C . THR A 1 175 ? 14.949 -1.361 -7.404 1.00 54.38 175 THR A C 1
ATOM 1381 O O . THR A 1 175 ? 15.769 -0.442 -7.378 1.00 54.38 175 THR A O 1
ATOM 1384 N N . GLU A 1 176 ? 15.101 -2.425 -8.205 1.00 53.28 176 GLU A N 1
ATOM 1385 C CA . GLU A 1 176 ? 16.350 -2.702 -8.925 1.00 53.28 176 GLU A CA 1
ATOM 1386 C C . GLU A 1 176 ? 16.199 -2.746 -10.452 1.00 53.28 176 GLU A C 1
ATOM 1388 O O . GLU A 1 176 ? 15.562 -3.620 -11.038 1.00 53.28 176 GLU A O 1
ATOM 1393 N N . HIS A 1 177 ? 16.900 -1.820 -11.102 1.00 53.72 177 HIS A N 1
ATOM 1394 C CA . HIS A 1 177 ? 17.443 -1.992 -12.448 1.00 53.72 177 HIS A CA 1
ATOM 1395 C C . HIS A 1 177 ? 18.965 -1.758 -12.433 1.00 53.72 177 HIS A C 1
ATOM 1397 O O . HIS A 1 177 ? 19.533 -1.175 -13.348 1.00 53.72 177 HIS A O 1
ATOM 1403 N N . CYS A 1 178 ? 19.662 -2.200 -11.380 1.00 50.88 178 CYS A N 1
ATOM 1404 C CA . CYS A 1 178 ? 21.123 -2.167 -11.390 1.00 50.88 178 CYS A CA 1
ATOM 1405 C C . CYS A 1 178 ? 21.656 -3.235 -12.357 1.00 50.88 178 CYS A C 1
ATOM 1407 O O . CYS A 1 178 ? 21.326 -4.409 -12.180 1.00 50.88 178 CYS A O 1
ATOM 1409 N N . PRO A 1 179 ? 22.503 -2.894 -13.349 1.00 49.12 179 PRO A N 1
ATOM 1410 C CA . PRO A 1 179 ? 23.261 -3.910 -14.053 1.00 49.12 179 PRO A CA 1
ATOM 1411 C C . PRO A 1 179 ? 24.096 -4.644 -13.007 1.00 49.12 179 PRO A C 1
ATOM 1413 O O . PRO A 1 179 ? 24.756 -3.998 -12.186 1.00 49.12 179 PRO A O 1
ATOM 1416 N N . GLU A 1 180 ? 24.034 -5.980 -13.021 1.00 48.03 180 GLU A N 1
ATOM 1417 C CA . GLU A 1 180 ? 24.895 -6.822 -12.195 1.00 48.03 180 GLU A CA 1
ATOM 1418 C C . GLU A 1 180 ? 26.304 -6.242 -12.254 1.00 48.03 180 GLU A C 1
ATOM 1420 O O . GLU A 1 180 ? 26.842 -6.012 -13.344 1.00 48.03 180 GLU A O 1
ATOM 1425 N N . ALA A 1 181 ? 26.854 -5.911 -11.083 1.00 42.47 181 ALA A N 1
ATOM 1426 C CA . ALA A 1 181 ? 28.193 -5.373 -10.983 1.00 42.47 181 ALA A CA 1
ATOM 1427 C C . ALA A 1 181 ? 29.106 -6.279 -11.809 1.00 42.47 181 ALA A C 1
ATOM 1429 O O . ALA A 1 181 ? 29.270 -7.454 -11.480 1.00 42.47 181 ALA A O 1
ATOM 1430 N N . VAL A 1 182 ? 29.657 -5.747 -12.904 1.00 38.28 182 VAL A N 1
ATOM 1431 C CA . VAL A 1 182 ? 30.708 -6.429 -13.650 1.00 38.28 182 VAL A CA 1
ATOM 1432 C C . VAL A 1 182 ? 31.833 -6.610 -12.643 1.00 38.28 182 VAL A C 1
ATOM 1434 O O . VAL A 1 182 ? 32.527 -5.656 -12.289 1.00 38.28 182 VAL A O 1
ATOM 1437 N N . THR A 1 183 ? 31.932 -7.817 -12.095 1.00 34.69 183 THR A N 1
ATOM 1438 C CA . THR A 1 183 ? 33.021 -8.207 -11.210 1.00 34.69 183 THR A CA 1
ATOM 1439 C C . THR A 1 183 ? 34.324 -7.987 -11.979 1.00 34.69 183 THR A C 1
ATOM 1441 O O . THR A 1 183 ? 34.388 -8.429 -13.132 1.00 34.69 183 THR A O 1
ATOM 1444 N N . PRO A 1 184 ? 35.323 -7.290 -11.408 1.00 43.16 184 PRO A N 1
ATOM 1445 C CA . PRO A 1 184 ? 36.623 -7.142 -12.052 1.00 43.16 184 PRO A CA 1
ATOM 1446 C C . PRO A 1 184 ? 37.321 -8.491 -12.263 1.00 43.16 184 PRO A C 1
ATOM 1448 O O . PRO A 1 184 ? 37.097 -9.416 -11.446 1.00 43.16 184 PRO A O 1
#

Radius of gyration: 20.47 Å; chains: 1; bounding box: 54×67×40 Å

Secondary structure (DSSP, 8-state):
-HHHHHHHHHHTTS-------HHHHHHHHHHHHTT--HHHHHHHHHHS-GGGTT-GGGGTTHHHHHTTSGGGGGGGGGG-----TT----------S------S------TT-SS-S-B-TT--BT-SHHHHHHHHHHHHHHHHH-TT-S----HHHHHHHHHHHHHHTTSGGGS---------

Sequence (184 aa):
MARIATAILLLQLIPGALSWGKEGHYAICKIAEGYLSEDASAAVKELLPDYAEGDLASVCSWADEIRRSYRWRWSGPLHYIDTPDFRCNYSYSITRDIPIHHNGFLSESHPYCKHGDCHDSKGHQNMCATGAIYNYTMQLMSAYNNPNSGMKYNLTEALLFLAHIMGDVHQENSTEHCPEAVTP